Protein AF-A0A1V3WDM6-F1 (afdb_monomer)

Nearest PDB structures (foldseek):
  2nrx-assembly1_A  TM=8.909E-01  e=7.450E-06  Thermotoga maritima
  2nrz-assembly2_B  TM=8.935E-01  e=1.092E-05  Thermotoga maritima
  2nrx-assembly2_B  TM=8.915E-01  e=1.025E-05  Thermotoga maritima
  2nrv-assembly2_B  TM=9.009E-01  e=1.818E-05  Thermotoga maritima
  8b0q-assembly1_A  TM=8.828E-01  e=1.073E-03  Deinococcus radiodurans R1 = ATCC 13939 = DSM 20539

Sequence (175 aa):
MVEQFLTQFYGEQAELGSAADESVNPVPREVLVPCLPSNSEELSSWLSGLRGSRVTLRVPRRGDKRALAETVQRNAKEALQQHKLKRAGDFNARSAALQNIQEALGLADAPLRIECVDISHVQGTDVVGSLVVFEDGLPRKSDYRHFGIREAAGQGRSDDVASIAEVTDDASCAT

Organism: Mycobacterium kansasii (NCBI:txid1768)

Radius of gyration: 28.95 Å; Cα contacts (8 Å, |Δi|>4): 180; chains: 1; bounding box: 68×30×68 Å

InterPro domains:
  IPR001162 UvrC, RNAse H endonuclease domain [PF08459] (102-168)
  IPR001162 UvrC, RNAse H endonuclease domain [PF22920] (2-83)
  IPR001162 UvrC, RNAse H endonuclease domain [PS50165] (1-150)
  IPR038476 UvrC, RNAse H endonuclease domain superfamily [G3DSA:3.30.420.340] (95-170)
  IPR050066 UvrABC system protein C [PTHR30562] (2-168)

Mean predicted aligned error: 14.52 Å

Solvent-accessible surface area (backbone atoms only — not comparable to full-atom values): 10218 Å² total; per-residue (Å²): 108,68,59,58,49,52,52,50,56,54,48,55,42,53,62,56,42,76,77,52,66,98,82,62,74,83,60,64,60,64,46,81,38,98,60,85,50,97,58,47,65,60,52,25,50,52,50,13,61,78,51,76,46,81,32,43,78,42,59,62,84,66,64,69,64,25,57,50,52,51,51,54,51,50,52,53,51,50,52,52,49,51,53,50,50,52,56,50,50,54,48,53,53,33,52,51,52,32,45,51,51,15,63,75,70,68,46,96,59,58,64,50,65,45,79,47,78,48,80,47,78,51,99,69,84,50,38,38,38,37,37,46,32,31,44,74,75,37,81,38,73,90,66,45,47,76,42,80,52,75,74,50,60,77,75,89,51,90,40,65,67,60,46,50,50,54,52,50,54,56,52,64,76,74,111

pLDDT: mean 81.14, std 13.33, range [46.66, 95.56]

Structure (mmCIF, N/CA/C/O backbone):
data_AF-A0A1V3WDM6-F1
#
_entry.id   AF-A0A1V3WDM6-F1
#
loop_
_atom_site.group_PDB
_atom_site.id
_atom_site.type_symbol
_atom_site.label_atom_id
_atom_site.label_alt_id
_atom_site.label_comp_id
_atom_site.label_asym_id
_atom_site.label_entity_id
_atom_site.label_seq_id
_atom_site.pdbx_PDB_ins_code
_atom_site.Cartn_x
_atom_site.Cartn_y
_atom_site.Cartn_z
_atom_site.occupancy
_atom_site.B_iso_or_equiv
_atom_site.auth_seq_id
_atom_site.auth_comp_id
_atom_site.auth_asym_id
_atom_site.auth_atom_id
_atom_site.pdbx_PDB_model_num
ATOM 1 N N . MET A 1 1 ? -10.707 -11.585 16.509 1.00 75.81 1 MET A N 1
ATOM 2 C CA . MET A 1 1 ? -10.515 -10.390 15.650 1.00 75.81 1 MET A CA 1
ATOM 3 C C . MET A 1 1 ? -10.661 -9.083 16.430 1.00 75.81 1 MET A C 1
ATOM 5 O O . MET A 1 1 ? -9.709 -8.323 16.429 1.00 75.81 1 MET A O 1
ATOM 9 N N . VAL A 1 2 ? -11.783 -8.821 17.125 1.00 84.31 2 VAL A N 1
ATOM 10 C CA . VAL A 1 2 ? -11.942 -7.595 17.951 1.00 84.31 2 VAL A CA 1
ATOM 11 C C . VAL A 1 2 ? -10.917 -7.523 19.085 1.00 84.31 2 VAL A C 1
ATOM 13 O O . VAL A 1 2 ? -10.279 -6.497 19.251 1.00 84.31 2 VAL A O 1
ATOM 16 N N . GLU A 1 3 ? -10.727 -8.620 19.817 1.00 86.69 3 GLU A N 1
ATOM 17 C CA . GLU A 1 3 ? -9.702 -8.749 20.862 1.00 86.69 3 GLU A CA 1
ATOM 18 C C . GLU A 1 3 ? -8.307 -8.368 20.354 1.00 86.69 3 GLU A C 1
ATOM 20 O O . GLU A 1 3 ? -7.726 -7.402 20.828 1.00 86.69 3 GLU A O 1
ATOM 25 N N . GLN A 1 4 ? -7.820 -9.074 19.328 1.00 86.75 4 GLN A N 1
ATOM 26 C CA . GLN A 1 4 ? -6.499 -8.838 18.750 1.00 86.75 4 GLN A CA 1
ATOM 27 C C . GLN A 1 4 ? -6.314 -7.385 18.298 1.00 86.75 4 GLN A C 1
ATOM 29 O O . GLN A 1 4 ? -5.272 -6.798 18.561 1.00 86.75 4 GLN A O 1
ATOM 34 N N . PHE A 1 5 ? -7.337 -6.791 17.674 1.00 88.56 5 PHE A N 1
ATOM 35 C CA . PHE A 1 5 ? -7.298 -5.387 17.276 1.00 88.56 5 PHE A CA 1
ATOM 36 C C . PHE A 1 5 ? -7.160 -4.453 18.482 1.00 88.56 5 PHE A C 1
ATOM 38 O O . PHE A 1 5 ? -6.336 -3.547 18.454 1.00 88.56 5 PHE A O 1
ATOM 45 N N . LEU A 1 6 ? -7.944 -4.668 19.544 1.00 86.69 6 LEU A N 1
ATOM 46 C CA . LEU A 1 6 ? -7.878 -3.841 20.751 1.00 86.69 6 LEU A CA 1
ATOM 47 C C . LEU A 1 6 ? -6.514 -3.955 21.434 1.00 86.69 6 LEU A C 1
ATOM 49 O O . LEU A 1 6 ? -5.967 -2.935 21.847 1.00 86.69 6 LEU A O 1
ATOM 53 N N . THR A 1 7 ? -5.966 -5.166 21.526 1.00 87.25 7 THR A N 1
ATOM 54 C CA . THR A 1 7 ? -4.654 -5.401 22.134 1.00 87.25 7 THR A CA 1
ATOM 55 C C . THR A 1 7 ? -3.528 -4.775 21.318 1.00 87.25 7 THR A C 1
ATOM 57 O O . THR A 1 7 ? -2.681 -4.102 21.891 1.00 87.25 7 THR A O 1
ATOM 60 N N . GLN A 1 8 ? -3.538 -4.936 19.992 1.00 87.00 8 GLN A N 1
ATOM 61 C CA . GLN A 1 8 ? -2.527 -4.341 19.113 1.00 87.00 8 GLN A CA 1
ATOM 62 C C . GLN A 1 8 ? -2.619 -2.813 19.117 1.00 87.00 8 GLN A C 1
ATOM 64 O O . GLN A 1 8 ? -1.653 -2.141 19.449 1.00 87.00 8 GLN A O 1
ATOM 69 N N . PHE A 1 9 ? -3.801 -2.259 18.838 1.00 88.19 9 PHE A N 1
ATOM 70 C CA . PHE A 1 9 ? -3.976 -0.816 18.690 1.00 88.19 9 PHE A CA 1
ATOM 71 C C . PHE A 1 9 ? -3.689 -0.053 19.989 1.00 88.19 9 PHE A C 1
ATOM 73 O O . PHE A 1 9 ? -2.908 0.895 19.992 1.00 88.19 9 PHE A O 1
ATOM 80 N N . TYR A 1 10 ? -4.304 -0.456 21.106 1.00 87.06 10 TYR A N 1
ATOM 81 C CA . TYR A 1 10 ? -4.090 0.242 22.377 1.00 87.06 10 TYR A CA 1
ATOM 82 C C . TYR A 1 10 ? -2.771 -0.140 23.054 1.00 87.06 10 TYR A C 1
ATOM 84 O O . TYR A 1 10 ? -2.264 0.660 23.835 1.00 87.06 10 TYR A O 1
ATOM 92 N N . GLY A 1 11 ? -2.199 -1.308 22.740 1.00 83.81 11 GLY A N 1
ATOM 93 C CA . GLY A 1 11 ? -0.844 -1.673 23.155 1.00 83.81 11 GLY A CA 1
ATOM 94 C C . GLY A 1 11 ? 0.195 -0.758 22.509 1.00 83.81 11 GLY A C 1
ATOM 95 O O . GLY A 1 11 ? 0.931 -0.080 23.220 1.00 83.81 11 GLY A O 1
ATOM 96 N N . GLU A 1 12 ? 0.170 -0.639 21.178 1.00 81.25 12 GLU A N 1
ATOM 97 C CA . GLU A 1 12 ? 1.065 0.252 20.425 1.00 81.25 12 GLU A CA 1
ATOM 98 C C . GLU A 1 12 ? 0.901 1.720 20.847 1.00 81.25 12 GLU A C 1
ATOM 100 O O . GLU A 1 12 ? 1.886 2.431 21.050 1.00 81.25 12 GLU A O 1
ATOM 105 N N . GLN A 1 13 ? -0.336 2.195 21.037 1.00 76.88 13 GLN A N 1
ATOM 106 C CA . GLN A 1 13 ? -0.558 3.578 21.470 1.00 76.88 13 GLN A CA 1
ATOM 107 C C . GLN A 1 13 ? -0.096 3.860 22.902 1.00 76.88 13 GLN A C 1
ATOM 109 O O . GLN A 1 13 ? 0.312 4.986 23.182 1.00 76.88 13 GLN A O 1
ATOM 114 N N . ALA A 1 14 ? -0.146 2.881 23.808 1.00 72.06 14 ALA A N 1
ATOM 115 C CA . ALA A 1 14 ? 0.383 3.045 25.160 1.00 72.06 14 ALA A CA 1
ATOM 116 C C . ALA A 1 14 ? 1.919 3.130 25.160 1.00 72.06 14 ALA A C 1
ATOM 118 O O . ALA A 1 14 ? 2.484 3.936 25.899 1.00 72.06 14 ALA A O 1
ATOM 119 N N . GLU A 1 15 ? 2.587 2.360 24.297 1.00 70.69 15 GLU A N 1
ATOM 120 C CA . GLU A 1 15 ? 4.039 2.448 24.102 1.00 70.69 15 GLU A CA 1
ATOM 121 C C . GLU A 1 15 ? 4.444 3.811 23.521 1.00 70.69 15 GLU A C 1
ATOM 123 O O . GLU A 1 15 ? 5.340 4.467 24.051 1.00 70.69 15 GLU A O 1
ATOM 128 N N . LEU A 1 16 ? 3.734 4.295 22.496 1.00 64.88 16 LEU A N 1
ATOM 129 C CA . LEU A 1 16 ? 3.992 5.593 21.857 1.00 64.88 16 LEU A CA 1
ATOM 130 C C . LEU A 1 16 ? 3.654 6.794 22.760 1.00 64.88 16 LEU A C 1
ATOM 132 O O . LEU A 1 16 ? 4.384 7.784 22.773 1.00 64.88 16 LEU A O 1
ATOM 136 N N . GLY A 1 17 ? 2.564 6.716 23.529 1.00 58.16 17 GLY A N 1
ATOM 137 C CA . GLY A 1 17 ? 2.110 7.777 24.439 1.00 58.16 17 GLY A CA 1
ATOM 138 C C . GLY A 1 17 ? 3.017 7.986 25.656 1.00 58.16 17 GLY A C 1
ATOM 139 O O . GLY A 1 17 ? 2.996 9.051 26.260 1.00 58.16 17 GLY A O 1
ATOM 140 N N . SER A 1 18 ? 3.872 7.014 25.983 1.00 53.97 18 SER A N 1
ATOM 141 C CA . SER A 1 18 ? 4.921 7.187 26.998 1.00 53.97 18 SER A CA 1
ATOM 142 C C . SER A 1 18 ? 6.046 8.144 26.562 1.00 53.97 18 SER A C 1
ATOM 144 O O . SER A 1 18 ? 6.815 8.606 27.403 1.00 53.97 18 SER A O 1
ATOM 146 N N . ALA A 1 19 ? 6.129 8.471 25.264 1.00 52.31 19 ALA A N 1
ATOM 147 C CA . ALA A 1 19 ? 7.173 9.314 24.680 1.00 52.31 19 ALA A CA 1
ATOM 148 C C . ALA A 1 19 ? 6.735 10.768 24.399 1.00 52.31 19 ALA A C 1
ATOM 150 O O . ALA A 1 19 ? 7.587 11.605 24.099 1.00 52.31 19 ALA A O 1
ATOM 151 N N . ALA A 1 20 ? 5.440 11.093 24.488 1.00 49.56 20 ALA A N 1
ATOM 152 C CA . ALA A 1 20 ? 4.916 12.428 24.200 1.00 49.56 20 ALA A CA 1
ATOM 153 C C . ALA A 1 20 ? 3.785 12.813 25.168 1.00 49.56 20 ALA A C 1
ATOM 155 O O . ALA A 1 20 ? 2.763 12.143 25.200 1.00 49.56 20 ALA A O 1
ATOM 156 N N . ASP A 1 21 ? 4.003 13.910 25.903 1.00 50.47 21 ASP A N 1
ATOM 157 C CA . ASP A 1 21 ? 3.065 14.698 26.722 1.00 50.47 21 ASP A CA 1
ATOM 158 C C . ASP A 1 21 ? 2.034 13.910 27.572 1.00 50.47 21 ASP A C 1
ATOM 160 O O . ASP A 1 21 ? 1.051 13.371 27.069 1.00 50.47 21 ASP A O 1
ATOM 164 N N . GLU A 1 22 ? 2.196 13.934 28.904 1.00 51.56 22 GLU A N 1
ATOM 165 C CA . GLU A 1 22 ? 1.362 13.243 29.920 1.00 51.56 22 GLU A CA 1
ATOM 166 C C . GLU A 1 22 ? -0.154 13.577 29.882 1.00 51.56 22 GLU A C 1
ATOM 168 O O . GLU A 1 22 ? -0.945 13.041 30.662 1.00 51.56 22 GLU A O 1
ATOM 173 N N . SER A 1 23 ? -0.590 14.472 28.993 1.00 53.25 23 SER A N 1
ATOM 174 C CA . SER A 1 23 ? -1.929 15.059 28.958 1.00 53.25 23 SER A CA 1
ATOM 175 C C . SER A 1 23 ? -2.951 14.295 28.097 1.00 53.25 23 SER A C 1
ATOM 177 O O . SER A 1 23 ? -4.159 14.498 28.270 1.00 53.25 23 SER A O 1
ATOM 179 N N . VAL A 1 24 ? -2.526 13.374 27.218 1.00 56.22 24 VAL A N 1
ATOM 180 C CA . VAL A 1 24 ? -3.433 12.631 26.319 1.00 56.22 24 VAL A CA 1
ATOM 181 C C . VAL A 1 24 ? -3.362 11.133 26.588 1.00 56.22 24 VAL A C 1
ATOM 183 O O . VAL A 1 24 ? -2.604 10.393 25.975 1.00 56.22 24 VAL A O 1
ATOM 186 N N . ASN A 1 25 ? -4.211 10.656 27.497 1.00 65.12 25 ASN A N 1
ATOM 187 C CA . ASN A 1 25 ? -4.378 9.222 27.701 1.00 65.12 25 ASN A CA 1
ATOM 188 C C . ASN A 1 25 ? -5.035 8.592 26.451 1.00 65.12 25 ASN A C 1
ATOM 190 O O . ASN A 1 25 ? -6.188 8.933 26.154 1.00 65.12 25 ASN A O 1
ATOM 194 N N . PRO A 1 26 ? -4.352 7.686 25.725 1.00 76.31 26 PRO A N 1
ATOM 195 C CA . PRO A 1 26 ? -4.806 7.210 24.414 1.00 76.31 26 PRO A CA 1
ATOM 196 C C . PRO A 1 26 ? -6.072 6.346 24.493 1.00 76.31 26 PRO A C 1
ATOM 198 O O . PRO A 1 26 ? -6.810 6.198 23.517 1.00 76.31 26 PRO A O 1
ATOM 201 N N . VAL A 1 27 ? -6.369 5.781 25.666 1.00 85.75 27 VAL A N 1
ATOM 202 C CA . VAL A 1 27 ? -7.508 4.879 25.853 1.00 85.75 27 VAL A CA 1
ATOM 203 C C . VAL A 1 27 ? -8.757 5.680 26.262 1.00 85.75 27 VAL A C 1
ATOM 205 O O . VAL A 1 27 ? -8.705 6.402 27.258 1.00 85.75 27 VAL A O 1
ATOM 208 N N . PRO A 1 28 ? -9.917 5.568 25.574 1.00 88.00 28 PRO A N 1
ATOM 209 C CA . PRO A 1 28 ? -11.180 6.239 25.931 1.00 88.00 28 PRO A CA 1
ATOM 210 C C . PRO A 1 28 ? -11.981 5.493 27.026 1.00 88.00 28 PRO A C 1
ATOM 212 O O . PRO A 1 28 ? -11.675 4.358 27.372 1.00 88.00 28 PRO A O 1
ATOM 215 N N . ARG A 1 29 ? -12.952 6.163 27.688 1.00 89.94 29 ARG A N 1
ATOM 216 C CA . ARG A 1 29 ? -13.659 5.604 28.881 1.00 89.94 29 ARG A CA 1
ATOM 217 C C . ARG A 1 29 ? -14.664 4.536 28.469 1.00 89.94 29 ARG A C 1
ATOM 219 O O . ARG A 1 29 ? -15.017 3.639 29.232 1.00 89.94 29 ARG A O 1
ATOM 226 N N . GLU A 1 30 ? -15.146 4.676 27.248 1.00 91.12 30 GLU A N 1
ATOM 227 C CA . GLU A 1 30 ? -16.058 3.763 26.601 1.00 91.12 30 GLU A CA 1
ATOM 228 C C . GLU A 1 30 ? -15.481 3.452 25.224 1.00 91.12 30 GLU A C 1
ATOM 230 O O . GLU A 1 30 ? -15.150 4.364 24.463 1.00 91.12 30 GLU A O 1
ATOM 235 N N . VAL A 1 31 ? -15.350 2.164 24.926 1.00 91.19 31 VAL A N 1
ATOM 236 C CA . VAL A 1 31 ? -14.915 1.659 23.627 1.00 91.19 31 VAL A CA 1
ATOM 237 C C . VAL A 1 31 ? -16.108 0.948 23.002 1.00 91.19 31 VAL A C 1
ATOM 239 O O . VAL A 1 31 ? -16.620 -0.042 23.537 1.00 91.19 31 VAL A O 1
ATOM 242 N N . LEU A 1 32 ? -16.579 1.481 21.875 1.00 91.81 32 LEU A N 1
ATOM 243 C CA . LEU A 1 32 ? -17.681 0.888 21.129 1.00 91.81 32 LEU A CA 1
ATOM 244 C C . LEU A 1 32 ? -17.144 -0.182 20.183 1.00 91.81 32 LEU A C 1
ATOM 246 O O . LEU A 1 32 ? -16.299 0.096 19.337 1.00 91.81 32 LEU A O 1
ATOM 250 N N . VAL A 1 33 ? -17.663 -1.398 20.315 1.00 91.62 33 VAL A N 1
ATOM 251 C CA . VAL A 1 33 ? -17.261 -2.553 19.508 1.00 91.62 33 VAL A CA 1
ATOM 252 C C . VAL A 1 33 ? -18.440 -3.092 18.696 1.00 91.62 33 VAL A C 1
ATOM 254 O O . VAL A 1 33 ? -19.588 -2.996 19.137 1.00 91.62 33 VAL A O 1
ATOM 257 N N . PRO A 1 34 ? -18.194 -3.681 17.511 1.00 87.75 34 PRO A N 1
ATOM 258 C CA . PRO A 1 34 ? -19.254 -4.281 16.700 1.00 87.75 34 PRO A CA 1
ATOM 259 C C . PRO A 1 34 ? -19.854 -5.534 17.359 1.00 87.75 34 PRO A C 1
ATOM 261 O O . PRO A 1 34 ? -21.042 -5.808 17.202 1.00 87.75 34 PRO A O 1
ATOM 264 N N . CYS A 1 35 ? -19.050 -6.272 18.126 1.00 90.19 35 CYS A N 1
ATOM 265 C CA . CYS A 1 35 ? -19.463 -7.414 18.934 1.00 90.19 35 CYS A CA 1
ATOM 266 C C . CYS A 1 35 ? -18.595 -7.500 20.195 1.00 90.19 35 CYS A C 1
ATOM 268 O O . CYS A 1 35 ? -17.423 -7.119 20.163 1.00 90.19 35 CYS A O 1
ATOM 270 N N . LEU A 1 36 ? -19.155 -8.013 21.294 1.00 90.69 36 LEU A N 1
ATOM 271 C CA . LEU A 1 36 ? -18.370 -8.281 22.499 1.00 90.69 36 LEU A CA 1
ATOM 272 C C . LEU A 1 36 ? -17.507 -9.534 22.276 1.00 90.69 36 LEU A C 1
ATOM 274 O O . LEU A 1 36 ? -18.052 -10.555 21.851 1.00 9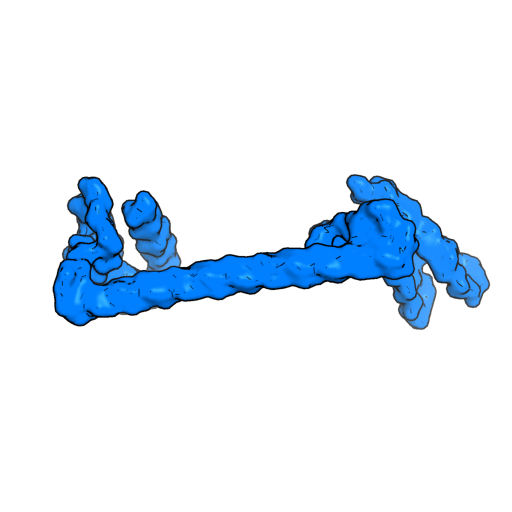0.69 36 LEU A O 1
ATOM 278 N N . PRO A 1 37 ? -16.190 -9.470 22.530 1.00 88.94 37 PRO A N 1
ATOM 279 C CA . PRO A 1 37 ? -15.345 -10.656 22.548 1.00 88.94 37 PRO A CA 1
ATOM 280 C C . PRO A 1 37 ? -15.649 -11.514 23.785 1.00 88.94 37 PRO A C 1
ATOM 282 O O . PRO A 1 37 ? -16.168 -11.016 24.784 1.00 88.94 37 PRO A O 1
ATOM 285 N N . SER A 1 38 ? -15.303 -12.798 23.728 1.00 88.25 38 SER A N 1
ATOM 286 C CA . SER A 1 38 ? -15.503 -13.753 24.827 1.00 88.25 38 SER A CA 1
ATOM 287 C C . SER A 1 38 ? -14.763 -13.362 26.111 1.00 88.25 38 SER A C 1
ATOM 289 O O . SER A 1 38 ? -15.273 -13.607 27.196 1.00 88.25 38 SER A O 1
ATOM 291 N N . ASN A 1 39 ? -13.614 -12.693 25.999 1.00 89.88 39 ASN A N 1
ATOM 292 C CA . ASN A 1 39 ? -12.817 -12.187 27.119 1.00 89.88 39 ASN A CA 1
ATOM 293 C C . ASN A 1 39 ? -13.035 -10.684 27.380 1.00 89.88 39 ASN A C 1
ATOM 295 O O . ASN A 1 39 ? -12.117 -9.960 27.767 1.00 89.88 39 ASN A O 1
ATOM 299 N N . SER A 1 40 ? -14.252 -10.173 27.164 1.00 89.44 40 SER A N 1
ATOM 300 C CA . SER A 1 40 ? -14.543 -8.740 27.322 1.00 89.44 40 SER A CA 1
ATOM 301 C C . SER A 1 40 ? -14.233 -8.184 28.717 1.00 89.44 40 SER A C 1
ATOM 303 O O . SER A 1 40 ? -13.931 -6.997 28.841 1.00 89.44 40 SER A O 1
ATOM 305 N N . GLU A 1 41 ? -14.313 -9.007 29.764 1.00 89.44 41 GLU A N 1
ATOM 306 C CA . GLU A 1 41 ? -14.004 -8.588 31.137 1.00 89.44 41 GLU A CA 1
ATOM 307 C C . GLU A 1 41 ? -12.500 -8.378 31.335 1.00 89.44 41 GLU A C 1
ATOM 309 O O . GLU A 1 41 ? -12.084 -7.316 31.802 1.00 89.44 41 GLU A O 1
ATOM 314 N N . GLU A 1 42 ? -11.689 -9.338 30.888 1.00 91.00 42 GLU A N 1
ATOM 315 C CA . GLU A 1 42 ? -10.225 -9.265 30.918 1.00 91.00 42 GLU A CA 1
ATOM 316 C C . GLU A 1 42 ? -9.714 -8.077 30.100 1.00 91.00 42 GLU A C 1
ATOM 318 O O . GLU A 1 42 ? -8.921 -7.278 30.598 1.00 91.00 42 GLU A O 1
ATOM 323 N N . LEU A 1 43 ? -10.242 -7.883 28.886 1.00 89.94 43 LEU A N 1
ATOM 324 C CA . LEU A 1 43 ? -9.905 -6.731 28.048 1.00 89.94 43 LEU A CA 1
ATOM 325 C C . LEU A 1 43 ? -10.317 -5.403 28.687 1.00 89.94 43 LEU A C 1
ATOM 327 O O . LEU A 1 43 ? -9.558 -4.439 28.628 1.00 89.94 43 LEU A O 1
ATOM 331 N N . SER A 1 44 ? -11.494 -5.326 29.319 1.00 91.62 44 SER A N 1
ATOM 332 C CA . SER A 1 44 ? -11.904 -4.105 30.031 1.00 91.62 44 SER A CA 1
ATOM 333 C C . SER A 1 44 ? -10.966 -3.803 31.199 1.00 91.62 44 SER A C 1
ATOM 335 O O . SER A 1 44 ? -10.636 -2.638 31.425 1.00 91.62 44 SER A O 1
ATOM 337 N N . SER A 1 45 ? -10.524 -4.832 31.928 1.00 91.44 45 SER A N 1
ATOM 338 C CA . SER A 1 45 ? -9.565 -4.698 33.029 1.00 91.44 45 SER A CA 1
ATOM 339 C C . SER A 1 45 ? -8.204 -4.225 32.523 1.00 91.44 45 SER A C 1
ATOM 341 O O . SER A 1 45 ? -7.665 -3.242 33.028 1.00 91.44 45 SER A O 1
ATOM 343 N N . TRP A 1 46 ? -7.692 -4.852 31.465 1.00 91.06 46 TRP A N 1
ATOM 344 C CA . TRP A 1 46 ? -6.425 -4.488 30.839 1.00 91.06 46 TRP A CA 1
ATOM 345 C C . TRP A 1 46 ? -6.434 -3.046 30.308 1.00 91.06 46 TRP A C 1
ATOM 347 O O . TRP A 1 46 ? -5.562 -2.255 30.665 1.00 91.06 46 TRP A O 1
ATOM 357 N N . LEU A 1 47 ? -7.477 -2.650 29.566 1.00 89.88 47 LEU A N 1
ATOM 358 C CA . LEU A 1 47 ? -7.661 -1.268 29.101 1.00 89.88 47 LEU A CA 1
ATOM 359 C C . LEU A 1 47 ? -7.802 -0.276 30.264 1.00 89.88 47 LEU A C 1
ATOM 361 O O . LEU A 1 47 ? -7.306 0.846 30.18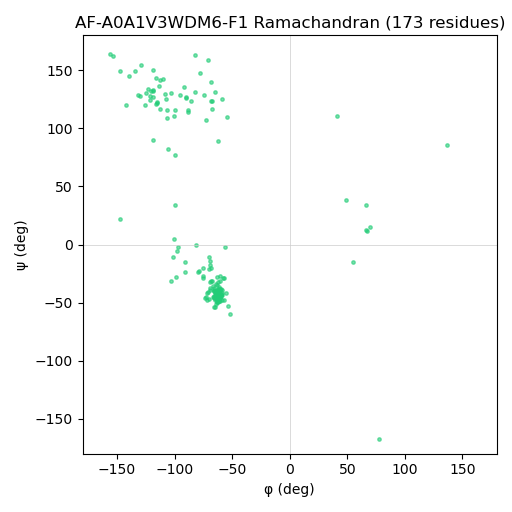2 1.00 89.88 47 LEU A O 1
ATOM 365 N N . SER A 1 48 ? -8.464 -0.674 31.355 1.00 90.38 48 SER A N 1
ATOM 366 C CA . SER A 1 48 ? -8.559 0.154 32.565 1.00 90.38 48 SER A CA 1
ATOM 367 C C . SER A 1 48 ? -7.200 0.335 33.240 1.00 90.38 48 SER A C 1
ATOM 369 O O . SER A 1 48 ? -6.930 1.419 33.755 1.00 90.38 48 SER A O 1
ATOM 371 N N . GLY A 1 49 ? -6.350 -0.697 33.209 1.00 87.88 49 GLY A N 1
ATOM 372 C CA . GLY A 1 49 ? -4.965 -0.651 33.672 1.00 87.88 49 GLY A CA 1
ATOM 373 C C . GLY A 1 49 ? -4.126 0.331 32.860 1.00 87.88 49 GLY A C 1
ATOM 374 O O . GLY A 1 49 ? -3.515 1.220 33.444 1.00 87.88 49 GLY A O 1
ATOM 375 N N . LEU A 1 50 ? -4.188 0.250 31.526 1.00 85.94 50 LEU A N 1
ATOM 376 C CA . LEU A 1 50 ? -3.509 1.197 30.629 1.00 85.94 50 LEU A CA 1
ATOM 377 C C . LEU A 1 50 ? -3.985 2.643 30.834 1.00 85.94 50 LEU A C 1
ATOM 379 O O . LEU A 1 50 ? -3.197 3.581 30.796 1.00 85.94 50 LEU A O 1
ATOM 383 N N . ARG A 1 51 ? -5.285 2.835 31.078 1.00 85.56 51 ARG A N 1
ATOM 384 C CA . ARG A 1 51 ? -5.875 4.161 31.288 1.00 85.56 51 ARG A CA 1
ATOM 385 C C . ARG A 1 51 ? -5.658 4.709 32.711 1.00 85.56 51 ARG A C 1
ATOM 387 O O . ARG A 1 51 ? -5.819 5.906 32.937 1.00 85.56 51 ARG A O 1
ATOM 394 N N . GLY A 1 52 ? -5.432 3.861 33.710 1.00 86.19 52 GLY A N 1
ATOM 395 C CA . GLY A 1 52 ? -5.493 4.244 35.130 1.00 86.19 52 GLY A CA 1
ATOM 396 C C . GLY A 1 52 ? -6.901 4.618 35.634 1.00 86.19 52 GLY A C 1
ATOM 397 O O . GLY A 1 52 ? -7.058 5.181 36.714 1.00 86.19 52 GLY A O 1
ATOM 398 N N . SER A 1 53 ? -7.957 4.346 34.862 1.00 88.69 53 SER A N 1
ATOM 399 C CA . SER A 1 53 ? -9.355 4.530 35.283 1.00 88.69 53 SER A CA 1
ATOM 400 C C . SER A 1 53 ? -10.283 3.582 34.526 1.00 88.69 53 SER A C 1
ATOM 402 O O . SER A 1 53 ? -9.911 3.026 33.499 1.00 88.69 53 SER A O 1
ATOM 404 N N . ARG A 1 54 ? -11.503 3.372 35.036 1.00 90.69 54 ARG A N 1
ATOM 405 C CA . ARG A 1 54 ? -12.431 2.367 34.497 1.00 90.69 54 ARG A CA 1
ATOM 406 C C . ARG A 1 54 ? -12.763 2.602 33.016 1.00 90.69 54 ARG A C 1
ATOM 408 O O . ARG A 1 54 ? -13.283 3.661 32.657 1.00 90.69 54 ARG A O 1
ATOM 415 N N . VAL A 1 55 ? -12.546 1.570 32.203 1.00 92.88 55 VAL A N 1
ATOM 416 C CA . VAL A 1 55 ? -12.924 1.470 30.787 1.00 92.88 55 VAL A CA 1
ATOM 417 C C . VAL A 1 55 ? -14.049 0.454 30.621 1.00 92.88 55 VAL A C 1
ATOM 419 O O . VAL A 1 55 ? -14.100 -0.564 31.311 1.00 92.88 55 VAL A O 1
ATOM 422 N N . THR A 1 56 ? -14.982 0.737 29.714 1.00 92.19 56 THR A N 1
ATOM 423 C CA . THR A 1 56 ? -16.106 -0.154 29.405 1.00 92.19 56 THR A CA 1
ATOM 424 C C . THR A 1 56 ? -16.173 -0.476 27.918 1.00 92.19 56 THR A C 1
ATOM 426 O O . THR A 1 56 ? -16.161 0.424 27.080 1.00 92.19 56 THR A O 1
ATOM 429 N N . LEU A 1 57 ? -16.283 -1.764 27.591 1.00 92.38 57 LEU A N 1
ATOM 430 C CA . LEU A 1 57 ? -16.559 -2.244 26.238 1.00 92.38 57 LEU A CA 1
ATOM 431 C C . LEU A 1 57 ? -18.069 -2.373 26.037 1.00 92.38 57 LEU A C 1
ATOM 433 O O . LEU A 1 57 ? -18.759 -3.009 26.839 1.00 92.38 57 LEU A O 1
ATOM 437 N N . ARG A 1 58 ? -18.606 -1.765 24.976 1.00 91.50 58 ARG A N 1
ATOM 438 C CA . ARG A 1 58 ? -20.050 -1.797 24.698 1.00 91.50 58 ARG A CA 1
ATOM 439 C C . ARG A 1 58 ? -20.359 -1.983 23.224 1.00 91.50 58 ARG A C 1
ATOM 441 O O . ARG A 1 58 ? -19.705 -1.419 22.358 1.00 91.50 58 ARG A O 1
ATOM 448 N N . VAL A 1 59 ? -21.440 -2.710 22.956 1.00 92.06 59 VAL A N 1
ATOM 449 C CA . VAL A 1 59 ? -22.048 -2.781 21.624 1.00 92.06 59 VAL A CA 1
ATOM 450 C C . VAL A 1 59 ? -23.245 -1.831 21.606 1.00 92.06 59 VAL A C 1
ATOM 452 O O . VAL A 1 59 ? -24.202 -2.056 22.357 1.00 92.06 59 VAL A O 1
ATOM 455 N N . PRO A 1 60 ? -23.232 -0.764 20.791 1.00 91.31 60 PRO A N 1
ATOM 456 C CA . PRO A 1 60 ? -24.363 0.147 20.711 1.00 91.31 60 PRO A CA 1
ATOM 457 C C . PRO A 1 60 ? -25.563 -0.563 20.068 1.00 91.31 60 PRO A C 1
ATOM 459 O O . PRO A 1 60 ? -25.469 -1.082 18.959 1.00 91.31 60 PRO A O 1
ATOM 462 N N . ARG A 1 61 ? -26.701 -0.594 20.774 1.00 89.88 61 ARG A N 1
ATOM 463 C CA . ARG A 1 61 ? -27.933 -1.286 20.335 1.00 89.88 61 ARG A CA 1
ATOM 464 C C . ARG A 1 61 ? -29.010 -0.337 19.793 1.00 89.88 61 ARG A C 1
ATOM 466 O O . ARG A 1 61 ? -29.783 -0.740 18.936 1.00 89.88 61 ARG A O 1
ATOM 473 N N . ARG A 1 62 ? -29.082 0.899 20.302 1.00 89.69 62 ARG A N 1
ATOM 474 C CA . ARG A 1 62 ? -30.081 1.925 19.940 1.00 89.69 62 ARG A CA 1
ATOM 475 C C . ARG A 1 62 ? -29.564 3.339 20.229 1.00 89.69 62 ARG A C 1
ATOM 477 O O . ARG A 1 62 ? -28.611 3.482 20.996 1.00 89.69 62 ARG A O 1
ATOM 484 N N . GLY A 1 63 ? -30.221 4.349 19.657 1.00 91.69 63 GLY A N 1
ATOM 485 C CA . GLY A 1 63 ? -29.901 5.772 19.844 1.00 91.69 63 GLY A CA 1
ATOM 486 C C . GLY A 1 63 ? -28.681 6.244 19.047 1.00 91.69 63 GLY A C 1
ATOM 487 O O . GLY A 1 63 ? -28.178 5.528 18.181 1.00 91.69 63 GLY A O 1
ATOM 488 N N . ASP A 1 64 ? -28.178 7.433 19.369 1.00 91.56 64 ASP A N 1
ATOM 489 C CA . ASP A 1 64 ? -27.169 8.146 18.567 1.00 91.56 64 ASP A CA 1
ATOM 490 C C . ASP A 1 64 ? -25.872 7.356 18.368 1.00 91.56 64 ASP A C 1
ATOM 492 O O . ASP A 1 64 ? -25.323 7.305 17.270 1.00 91.56 64 ASP A O 1
ATOM 496 N N . LYS A 1 65 ? -25.412 6.640 19.403 1.00 90.56 65 LYS A N 1
ATOM 497 C CA . LYS A 1 65 ? -24.212 5.788 19.318 1.00 90.56 65 LYS A CA 1
ATOM 498 C C . LYS A 1 65 ? -24.369 4.653 18.301 1.00 90.56 65 LYS A C 1
ATOM 500 O O . LYS A 1 65 ? -23.389 4.242 17.684 1.00 90.56 65 LYS A O 1
ATOM 505 N N . ARG A 1 66 ? -25.591 4.134 18.117 1.00 90.69 66 ARG A N 1
ATOM 506 C CA . ARG A 1 66 ? -25.886 3.106 17.107 1.00 90.69 66 ARG A CA 1
ATOM 507 C C . ARG A 1 66 ? -25.887 3.716 15.709 1.00 90.69 66 ARG A C 1
ATOM 509 O O . ARG A 1 66 ? -25.239 3.151 14.836 1.00 90.69 66 ARG A O 1
ATOM 516 N N . ALA A 1 67 ? -26.532 4.868 15.527 1.00 91.56 67 ALA A N 1
ATOM 517 C CA . ALA A 1 67 ? -26.541 5.585 14.249 1.00 91.56 67 ALA A CA 1
ATOM 518 C C . ALA A 1 67 ? -25.121 5.988 13.803 1.00 91.56 67 ALA A C 1
ATOM 520 O O . ALA A 1 67 ? -24.756 5.847 12.632 1.00 91.56 67 ALA A O 1
ATOM 521 N N . LEU A 1 68 ? -24.280 6.411 14.753 1.00 91.44 68 LEU A N 1
ATOM 522 C CA . LEU A 1 68 ? -22.865 6.683 14.511 1.00 91.44 68 LEU A CA 1
ATOM 523 C C . LEU A 1 68 ? -22.118 5.418 14.066 1.00 91.44 68 LEU A C 1
ATOM 525 O O . LEU A 1 68 ? -21.442 5.439 13.039 1.00 91.44 68 LEU A O 1
ATOM 529 N N . ALA A 1 69 ? -22.273 4.306 14.791 1.00 90.56 69 ALA A N 1
ATOM 530 C CA . ALA A 1 69 ? -21.629 3.040 14.437 1.00 90.56 69 ALA A CA 1
ATOM 531 C C . ALA A 1 69 ? -22.066 2.523 13.053 1.00 90.56 69 ALA A C 1
ATOM 533 O O . ALA A 1 69 ? -21.240 2.016 12.296 1.00 90.56 69 ALA A O 1
ATOM 534 N N . GLU A 1 70 ? -23.342 2.679 12.694 1.00 92.12 70 GLU A N 1
ATOM 535 C CA . GLU A 1 70 ? -23.857 2.344 11.359 1.00 92.12 70 GLU A CA 1
ATOM 536 C C . GLU A 1 70 ? -23.234 3.215 10.268 1.00 92.12 70 GLU A C 1
ATOM 538 O O . GLU A 1 70 ? -22.843 2.705 9.218 1.00 92.12 70 GLU A O 1
ATOM 543 N N . THR A 1 71 ? -23.091 4.516 10.526 1.00 92.81 71 THR A N 1
ATOM 544 C CA . THR A 1 71 ? -22.461 5.452 9.588 1.00 92.81 71 THR A CA 1
ATOM 545 C C . THR A 1 71 ? -20.997 5.094 9.360 1.00 92.81 71 THR A C 1
ATOM 547 O O . THR A 1 71 ? -20.570 4.968 8.214 1.00 92.81 71 THR A O 1
ATOM 550 N N . VAL A 1 72 ? -20.241 4.837 10.431 1.00 91.88 72 VAL A N 1
ATOM 551 C CA . VAL A 1 72 ? -18.842 4.390 10.336 1.00 91.88 72 VAL A CA 1
ATOM 552 C C . VAL A 1 72 ? -18.744 3.073 9.565 1.00 91.88 72 VAL A C 1
ATOM 554 O O . VAL A 1 72 ? -17.891 2.932 8.691 1.00 91.88 72 VAL A O 1
ATOM 557 N N . GLN A 1 73 ? -19.641 2.120 9.829 1.00 91.62 73 GLN A N 1
ATOM 558 C CA . GLN A 1 73 ? -19.654 0.841 9.121 1.00 91.62 73 GLN A CA 1
ATOM 559 C C . GLN A 1 73 ? -19.946 1.007 7.624 1.00 91.62 73 GLN A C 1
ATOM 561 O O . GLN A 1 73 ? -19.325 0.326 6.805 1.00 91.62 73 GLN A O 1
ATOM 566 N N . ARG A 1 74 ? -20.877 1.892 7.252 1.00 92.75 74 ARG A N 1
ATOM 567 C CA . ARG A 1 74 ? -21.171 2.204 5.848 1.00 92.75 74 ARG A CA 1
ATOM 568 C C . ARG A 1 74 ? -19.960 2.834 5.166 1.00 92.75 74 ARG A C 1
ATOM 570 O O . ARG A 1 74 ? -19.525 2.313 4.144 1.00 92.75 74 ARG A O 1
ATOM 577 N N . ASN A 1 75 ? -19.354 3.843 5.785 1.00 93.56 75 ASN A N 1
ATOM 578 C CA . ASN A 1 75 ? -18.162 4.503 5.251 1.00 93.56 75 ASN A CA 1
ATOM 579 C C . ASN A 1 75 ? -17.003 3.510 5.064 1.00 93.56 75 ASN A C 1
ATOM 581 O O . ASN A 1 75 ? -16.335 3.522 4.035 1.00 93.56 75 ASN A O 1
ATOM 585 N N . ALA A 1 76 ? -16.792 2.600 6.020 1.00 91.19 76 ALA A N 1
ATOM 586 C CA . ALA A 1 76 ? -15.762 1.568 5.913 1.00 91.19 76 ALA A CA 1
ATOM 587 C C . ALA A 1 76 ? -16.023 0.596 4.745 1.00 91.19 76 ALA A C 1
ATOM 589 O O . ALA A 1 76 ? -15.092 0.214 4.034 1.00 91.19 76 ALA A O 1
ATOM 590 N N . LYS A 1 77 ? -17.287 0.209 4.515 1.00 92.94 77 LYS A N 1
ATOM 591 C CA . LYS A 1 77 ? -17.672 -0.628 3.367 1.00 92.94 77 LYS A CA 1
ATOM 592 C C . LYS A 1 77 ? -17.456 0.095 2.039 1.00 92.94 77 LYS A C 1
ATOM 594 O O . LYS A 1 77 ? -16.900 -0.502 1.120 1.00 92.94 77 LYS A O 1
ATOM 599 N N . GLU A 1 78 ? -17.863 1.356 1.951 1.00 92.12 78 GLU A N 1
ATOM 600 C CA . GLU A 1 78 ? -17.687 2.184 0.755 1.00 92.12 78 GLU A CA 1
ATOM 601 C C . GLU A 1 78 ? -16.204 2.394 0.437 1.00 92.12 78 GLU A C 1
ATOM 603 O O . GLU A 1 78 ? -15.787 2.157 -0.695 1.00 92.12 78 GLU A O 1
ATOM 608 N N . ALA A 1 79 ? -15.382 2.723 1.438 1.00 89.94 79 ALA A N 1
ATOM 609 C CA . ALA A 1 79 ? -13.935 2.859 1.276 1.00 89.94 79 ALA A CA 1
ATOM 610 C C . ALA A 1 79 ? -13.287 1.556 0.780 1.00 89.94 79 ALA A C 1
ATOM 612 O O . ALA A 1 79 ? -12.476 1.571 -0.148 1.00 89.94 79 ALA A O 1
ATOM 613 N N . LEU A 1 80 ? -13.685 0.405 1.337 1.00 89.38 80 LEU A N 1
ATOM 614 C CA . LEU A 1 80 ? -13.202 -0.897 0.874 1.00 89.38 80 LEU A CA 1
ATOM 615 C C . LEU A 1 80 ? -13.628 -1.183 -0.573 1.00 89.38 80 LEU A C 1
ATOM 617 O O . LEU A 1 80 ? -12.839 -1.717 -1.355 1.00 89.38 80 LEU A O 1
ATOM 621 N N . GLN A 1 81 ? -14.865 -0.850 -0.938 1.00 87.75 81 GLN A N 1
ATOM 622 C CA . GLN A 1 81 ? -15.375 -1.039 -2.293 1.00 87.75 81 GLN A CA 1
ATOM 623 C C . GLN A 1 81 ? -14.640 -0.146 -3.297 1.00 87.75 81 GLN A C 1
ATOM 625 O O . GLN A 1 81 ? -14.193 -0.646 -4.327 1.00 87.75 81 GLN A O 1
ATOM 630 N N .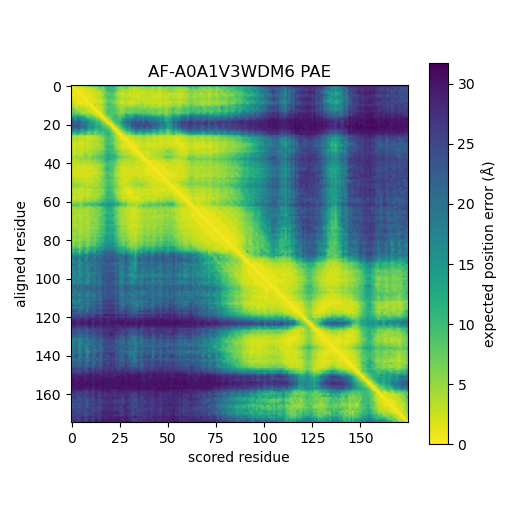 GLN A 1 82 ? -14.443 1.134 -2.980 1.00 83.69 82 GLN A N 1
ATOM 631 C CA . GLN A 1 82 ? -13.658 2.061 -3.797 1.00 83.69 82 GLN A CA 1
ATOM 632 C C . GLN A 1 82 ? -12.214 1.580 -3.961 1.00 83.69 82 GLN A C 1
ATOM 634 O O . GLN A 1 82 ? -11.695 1.568 -5.075 1.00 83.69 82 GLN A O 1
ATOM 639 N N . HIS A 1 83 ? -11.583 1.105 -2.884 1.00 80.69 83 HIS A N 1
ATOM 640 C CA . HIS A 1 83 ? -10.233 0.546 -2.940 1.00 80.69 83 HIS A CA 1
ATOM 641 C C . HIS A 1 83 ? -10.154 -0.680 -3.865 1.00 80.69 83 HIS A C 1
ATOM 643 O O . HIS A 1 83 ? -9.242 -0.790 -4.685 1.00 80.69 83 HIS A O 1
ATOM 649 N N . LYS A 1 84 ? -11.132 -1.592 -3.784 1.00 77.00 84 LYS A N 1
ATOM 650 C CA . LYS A 1 84 ? -11.218 -2.755 -4.682 1.00 77.00 84 LYS A CA 1
ATOM 651 C C . LYS A 1 84 ? -11.435 -2.347 -6.139 1.00 77.00 84 LYS A C 1
ATOM 653 O O . LYS A 1 84 ? -10.773 -2.898 -7.012 1.00 77.00 84 LYS A O 1
ATOM 658 N N . LEU A 1 85 ? -12.326 -1.389 -6.394 1.00 72.81 85 LEU A N 1
ATOM 659 C CA . LEU A 1 85 ? -12.605 -0.877 -7.739 1.00 72.81 85 LEU A CA 1
ATOM 660 C C . LEU A 1 85 ? -11.378 -0.210 -8.355 1.00 72.81 85 LEU A C 1
ATOM 662 O O . LEU A 1 85 ? -11.055 -0.504 -9.500 1.00 72.81 85 LEU A O 1
ATOM 666 N N . LYS A 1 86 ? -10.659 0.618 -7.590 1.00 73.12 86 LYS A N 1
ATOM 667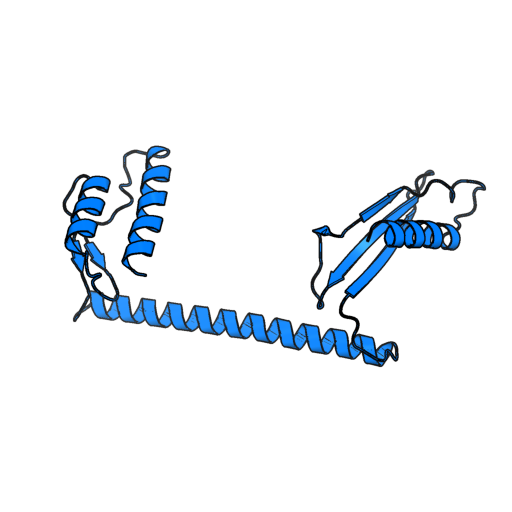 C CA . LYS A 1 86 ? -9.407 1.234 -8.040 1.00 73.12 86 LYS A CA 1
ATOM 668 C C . LYS A 1 86 ? -8.376 0.168 -8.411 1.00 73.12 86 LYS A C 1
ATOM 670 O O . LYS A 1 86 ? -7.852 0.185 -9.514 1.00 73.12 86 LYS A O 1
ATOM 675 N N . ARG A 1 87 ? -8.181 -0.832 -7.544 1.00 72.31 87 ARG A N 1
ATOM 676 C CA . ARG A 1 87 ? -7.243 -1.937 -7.794 1.00 72.31 87 ARG A CA 1
ATOM 677 C C . ARG A 1 87 ? -7.613 -2.768 -9.030 1.00 72.31 87 ARG A C 1
ATOM 679 O O . ARG A 1 87 ? -6.725 -3.189 -9.765 1.00 72.31 87 ARG A O 1
ATOM 686 N N . ALA A 1 88 ? -8.905 -3.007 -9.257 1.00 64.19 88 ALA A N 1
ATOM 687 C CA . ALA A 1 88 ? -9.396 -3.710 -10.442 1.00 64.19 88 ALA A CA 1
ATOM 688 C C . ALA A 1 88 ? -9.254 -2.862 -11.718 1.00 64.19 88 ALA A C 1
ATOM 690 O O . ALA A 1 88 ? -8.840 -3.381 -12.751 1.00 64.19 88 ALA A O 1
ATOM 691 N N . GLY A 1 89 ? -9.538 -1.559 -11.640 1.00 70.19 89 GLY A N 1
ATOM 692 C CA . GLY A 1 89 ? -9.322 -0.607 -12.731 1.00 70.19 89 GLY A CA 1
ATOM 693 C C . GLY A 1 89 ? -7.852 -0.529 -13.138 1.00 70.19 89 GLY A C 1
ATOM 694 O O . GLY A 1 89 ? -7.542 -0.654 -14.319 1.00 70.19 89 GLY A O 1
ATOM 695 N N . ASP A 1 90 ? -6.949 -0.445 -12.160 1.00 77.38 90 ASP A N 1
ATOM 696 C CA . ASP A 1 90 ? -5.501 -0.447 -12.386 1.00 77.38 90 ASP A CA 1
ATOM 697 C C . ASP A 1 90 ? -5.023 -1.768 -13.014 1.00 77.38 90 ASP A C 1
ATOM 699 O O . ASP A 1 90 ? -4.101 -1.777 -13.823 1.00 77.38 90 ASP A O 1
ATOM 703 N N . PHE A 1 91 ? -5.628 -2.908 -12.663 1.00 77.88 91 PHE A N 1
ATOM 704 C CA . PHE A 1 91 ? -5.301 -4.197 -13.282 1.00 77.88 91 PHE A CA 1
ATOM 705 C C . PHE A 1 91 ? -5.778 -4.285 -14.736 1.00 77.88 91 PHE A C 1
ATOM 707 O O . PHE A 1 91 ? -5.003 -4.678 -15.607 1.00 77.88 91 PHE A O 1
ATOM 714 N N . ASN A 1 92 ? -7.021 -3.886 -15.013 1.00 83.38 92 ASN A N 1
ATOM 715 C CA . ASN A 1 92 ? -7.574 -3.910 -16.368 1.00 83.38 92 ASN A CA 1
ATOM 716 C C . ASN A 1 92 ? -6.830 -2.941 -17.292 1.00 83.38 92 ASN A C 1
ATOM 718 O O . ASN A 1 92 ? -6.505 -3.302 -18.419 1.00 83.38 92 ASN A O 1
ATOM 722 N N . ALA A 1 93 ? -6.510 -1.738 -16.806 1.00 84.88 93 ALA A N 1
ATOM 723 C CA . ALA A 1 93 ? -5.740 -0.755 -17.559 1.00 84.88 93 ALA A CA 1
ATOM 724 C C . ALA A 1 93 ? -4.321 -1.255 -17.871 1.00 84.88 93 ALA A C 1
ATOM 726 O O . ALA A 1 93 ? -3.872 -1.131 -19.008 1.00 84.88 93 ALA A O 1
ATOM 727 N N . ARG A 1 94 ? -3.634 -1.872 -16.896 1.00 85.00 94 ARG A N 1
ATOM 728 C CA . ARG A 1 94 ? -2.307 -2.475 -17.116 1.00 85.00 94 ARG A CA 1
ATOM 729 C C . ARG A 1 94 ? -2.359 -3.637 -18.100 1.00 85.00 94 ARG A C 1
ATOM 731 O O . ARG A 1 94 ? -1.553 -3.675 -19.019 1.00 85.00 94 ARG A O 1
ATOM 738 N N . SER A 1 95 ? -3.330 -4.536 -17.948 1.00 87.25 95 SER A N 1
ATOM 739 C CA . SER A 1 95 ? -3.499 -5.679 -18.855 1.00 87.25 95 SER A CA 1
ATOM 740 C C . SER A 1 95 ? -3.755 -5.212 -20.289 1.00 87.25 95 SER A C 1
ATOM 742 O O . SER A 1 95 ? -3.100 -5.685 -21.209 1.00 87.25 95 SER A O 1
ATOM 744 N N . ALA A 1 96 ? -4.631 -4.218 -20.477 1.00 89.25 96 ALA A N 1
ATOM 745 C CA . ALA A 1 96 ? -4.883 -3.623 -21.788 1.00 89.25 96 ALA A CA 1
ATOM 746 C C . ALA A 1 96 ? -3.633 -2.943 -22.373 1.00 89.25 96 ALA A C 1
ATOM 748 O O . ALA A 1 96 ? -3.364 -3.076 -23.562 1.00 89.25 96 ALA A O 1
ATOM 749 N N . ALA A 1 97 ? -2.839 -2.245 -21.555 1.00 88.94 97 ALA A N 1
ATOM 750 C CA . ALA A 1 97 ? -1.592 -1.636 -22.012 1.00 88.94 97 ALA A CA 1
ATOM 751 C C . ALA A 1 97 ? -0.565 -2.685 -22.478 1.00 88.94 97 ALA A C 1
ATOM 753 O O . ALA A 1 97 ? 0.042 -2.505 -23.531 1.00 88.94 97 ALA A O 1
ATOM 754 N N . LEU A 1 98 ? -0.404 -3.791 -21.743 1.00 91.69 98 LEU A N 1
ATOM 755 C CA . LEU A 1 98 ? 0.485 -4.890 -22.141 1.00 91.69 98 LEU A CA 1
ATOM 756 C C . LEU A 1 98 ? -0.004 -5.590 -23.417 1.00 91.69 98 LEU A C 1
ATOM 758 O O . LEU A 1 98 ? 0.806 -5.879 -24.296 1.00 91.69 98 LEU A O 1
ATOM 762 N N . GLN A 1 99 ? -1.318 -5.792 -23.553 1.00 92.69 99 GLN A N 1
ATOM 763 C CA . GLN A 1 99 ? -1.940 -6.325 -24.769 1.00 92.69 99 GLN A CA 1
ATOM 764 C C . GLN A 1 99 ? -1.661 -5.419 -25.979 1.00 92.69 99 GLN A C 1
ATOM 766 O O . GLN A 1 99 ? -1.259 -5.894 -27.035 1.00 92.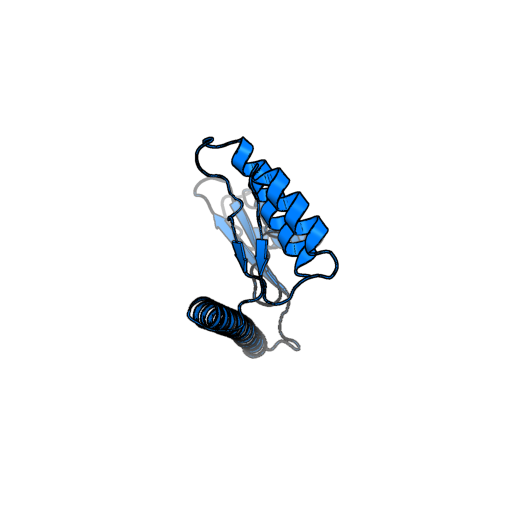69 99 GLN A O 1
ATOM 771 N N . ASN A 1 100 ? -1.787 -4.099 -25.814 1.00 92.75 100 ASN A N 1
ATOM 772 C CA . ASN A 1 100 ? -1.491 -3.147 -26.885 1.00 92.75 100 ASN A CA 1
ATOM 773 C C . ASN A 1 100 ? -0.015 -3.201 -27.313 1.00 92.75 100 ASN A C 1
ATOM 775 O O . ASN A 1 100 ? 0.275 -3.088 -28.500 1.00 92.75 100 ASN A O 1
ATOM 779 N N . ILE A 1 101 ? 0.922 -3.382 -26.373 1.00 92.44 101 ILE A N 1
ATOM 780 C CA . ILE A 1 101 ? 2.351 -3.557 -26.691 1.00 92.44 101 ILE A CA 1
ATOM 781 C C . ILE A 1 101 ? 2.570 -4.866 -27.454 1.00 92.44 101 ILE A C 1
ATOM 783 O O . ILE A 1 101 ? 3.287 -4.870 -28.453 1.00 92.44 101 ILE A O 1
ATOM 787 N N . GLN A 1 102 ? 1.935 -5.957 -27.012 1.00 94.19 102 GLN A N 1
ATOM 788 C CA . GLN A 1 102 ? 1.978 -7.245 -27.704 1.00 94.19 102 GLN A CA 1
ATOM 789 C C . GLN A 1 102 ? 1.551 -7.097 -29.165 1.00 94.19 102 GLN A C 1
ATOM 791 O O . GLN A 1 102 ? 2.279 -7.513 -30.063 1.00 94.19 102 GLN A O 1
ATOM 796 N N . GLU A 1 103 ? 0.386 -6.492 -29.395 1.00 94.88 103 GLU A N 1
ATOM 797 C CA . GLU A 1 103 ? -0.182 -6.296 -30.727 1.00 94.88 103 GLU A CA 1
ATOM 798 C C . GLU A 1 103 ? 0.687 -5.369 -31.582 1.00 94.88 103 GLU A C 1
ATOM 800 O O . GLU A 1 103 ? 0.976 -5.690 -32.734 1.00 94.88 103 GLU A O 1
ATOM 805 N N . ALA A 1 104 ? 1.159 -4.253 -31.017 1.00 95.56 104 ALA A N 1
ATOM 806 C CA . ALA A 1 104 ? 1.991 -3.285 -31.728 1.00 95.56 104 ALA A CA 1
ATOM 807 C C . ALA A 1 104 ? 3.351 -3.858 -32.158 1.00 95.56 104 ALA A C 1
ATOM 809 O O . ALA A 1 104 ? 3.871 -3.473 -33.205 1.00 95.56 104 ALA A O 1
ATOM 810 N N . LEU A 1 105 ? 3.927 -4.764 -31.362 1.00 93.62 105 LEU A N 1
ATOM 811 C CA . LEU A 1 105 ? 5.222 -5.395 -31.633 1.00 93.62 105 LEU A CA 1
ATOM 812 C C . LEU A 1 105 ? 5.102 -6.784 -32.284 1.00 93.62 105 LEU A C 1
ATOM 814 O O . LEU A 1 105 ? 6.117 -7.367 -32.658 1.00 93.62 105 LEU A O 1
ATOM 818 N N . GLY A 1 106 ? 3.886 -7.319 -32.432 1.00 94.12 106 GLY A N 1
ATOM 819 C CA . GLY A 1 106 ? 3.639 -8.646 -33.003 1.00 94.12 106 GLY A CA 1
ATOM 820 C C . GLY A 1 106 ? 4.172 -9.802 -32.149 1.00 94.12 106 GLY A C 1
ATOM 821 O O . GLY A 1 106 ? 4.634 -10.805 -32.694 1.00 94.12 106 GLY A O 1
ATOM 822 N N . LEU A 1 107 ? 4.147 -9.667 -30.821 1.00 93.81 107 LEU A N 1
ATOM 823 C CA . LEU A 1 107 ? 4.642 -10.690 -29.895 1.00 93.81 107 LEU A CA 1
ATOM 824 C C . LEU A 1 107 ? 3.633 -11.839 -29.732 1.00 93.81 107 LEU A C 1
ATOM 826 O O . LEU A 1 107 ? 2.418 -11.632 -29.755 1.00 93.81 107 LEU A O 1
ATOM 830 N N . ALA A 1 108 ? 4.138 -13.059 -29.523 1.00 93.12 108 ALA A N 1
ATOM 831 C CA . ALA A 1 108 ? 3.295 -14.235 -29.287 1.00 93.12 108 ALA A CA 1
ATOM 832 C C . ALA A 1 108 ? 2.470 -14.104 -27.994 1.00 93.12 108 ALA A C 1
ATOM 834 O O . ALA A 1 108 ? 1.278 -14.401 -27.997 1.00 93.12 108 ALA A O 1
ATOM 835 N N . ASP A 1 109 ? 3.095 -13.579 -26.938 1.00 91.44 109 ASP A N 1
ATOM 836 C CA . ASP A 1 109 ? 2.497 -13.356 -25.625 1.00 91.44 109 ASP A CA 1
ATOM 837 C C . ASP A 1 109 ? 2.737 -11.915 -25.160 1.00 91.44 109 ASP A C 1
ATOM 839 O O . ASP A 1 109 ? 3.705 -11.264 -25.566 1.00 91.44 109 ASP A O 1
ATOM 843 N N . ALA A 1 110 ? 1.859 -11.412 -24.289 1.00 90.50 110 ALA A N 1
ATOM 844 C CA . ALA A 1 110 ? 2.031 -10.096 -23.688 1.00 90.50 110 ALA A CA 1
ATOM 845 C C . ALA A 1 110 ? 3.283 -10.061 -22.789 1.00 90.50 110 ALA A C 1
ATOM 847 O O . ALA A 1 110 ? 3.452 -10.946 -21.944 1.00 90.50 110 ALA A O 1
ATOM 848 N N . PRO A 1 111 ? 4.161 -9.050 -22.931 1.00 91.19 111 PRO A N 1
ATOM 849 C CA . PRO A 1 111 ? 5.418 -9.014 -22.195 1.00 91.19 111 PRO A CA 1
ATOM 850 C C . PRO A 1 111 ? 5.168 -8.695 -20.717 1.00 91.19 111 PRO A C 1
ATOM 852 O O . PRO A 1 111 ? 4.855 -7.563 -20.355 1.00 91.19 111 PRO A O 1
ATOM 855 N N . LEU A 1 112 ? 5.313 -9.700 -19.849 1.00 90.38 112 LEU A N 1
ATOM 856 C CA . LEU A 1 112 ? 5.117 -9.541 -18.402 1.00 90.38 112 LEU A CA 1
ATOM 857 C C . LEU A 1 112 ? 6.284 -8.819 -17.725 1.00 90.38 112 LEU A C 1
ATOM 859 O O . LEU A 1 112 ? 6.080 -8.130 -16.731 1.00 90.38 112 LEU A O 1
ATOM 863 N N . ARG A 1 113 ? 7.495 -8.935 -18.278 1.00 92.31 113 ARG A N 1
ATOM 864 C CA . ARG A 1 113 ? 8.680 -8.197 -17.841 1.00 92.31 113 ARG A CA 1
ATOM 865 C C . ARG A 1 113 ? 9.220 -7.378 -19.005 1.00 92.31 113 ARG A C 1
ATOM 867 O O . ARG A 1 113 ? 9.430 -7.910 -20.091 1.00 92.31 113 ARG A O 1
ATOM 874 N N . ILE A 1 114 ? 9.421 -6.089 -18.766 1.00 92.69 114 ILE A N 1
ATOM 875 C CA . ILE A 1 114 ? 9.950 -5.134 -19.737 1.00 92.69 114 ILE A CA 1
ATOM 876 C C . ILE A 1 114 ? 11.151 -4.455 -19.093 1.00 92.69 114 ILE A C 1
ATOM 878 O O . ILE A 1 114 ? 11.023 -3.814 -18.049 1.00 92.69 114 ILE A O 1
ATOM 882 N N . GLU A 1 115 ? 12.310 -4.592 -19.719 1.00 92.75 115 GLU A N 1
ATOM 883 C CA . GLU A 1 115 ? 13.536 -3.916 -19.313 1.00 92.75 115 GLU A CA 1
ATOM 884 C C . GLU A 1 115 ? 13.833 -2.819 -20.327 1.00 92.75 115 GLU A C 1
ATOM 886 O O . GLU A 1 115 ? 13.869 -3.066 -21.533 1.00 92.75 115 GLU A O 1
ATOM 891 N N . CYS A 1 116 ? 13.999 -1.594 -19.840 1.00 90.44 116 CYS A N 1
ATOM 892 C CA . CYS A 1 116 ? 14.316 -0.446 -20.673 1.00 90.44 116 CYS A CA 1
ATOM 893 C C . CYS A 1 116 ? 15.703 0.058 -20.296 1.00 90.44 116 CYS A C 1
ATOM 895 O O . CYS A 1 116 ? 15.935 0.418 -19.140 1.00 90.44 116 CYS A O 1
ATOM 897 N N . VAL A 1 117 ? 16.591 0.110 -21.284 1.00 88.31 117 VAL A N 1
ATOM 898 C CA . VAL A 1 117 ? 17.936 0.667 -21.157 1.00 88.31 117 VAL A CA 1
ATOM 899 C C . VAL A 1 117 ? 17.966 2.045 -21.806 1.00 88.31 117 VAL A C 1
ATOM 901 O O . VAL A 1 117 ? 17.530 2.200 -22.945 1.00 88.31 117 VAL A O 1
ATOM 904 N N . ASP A 1 118 ? 18.490 3.030 -21.087 1.00 86.88 118 ASP A N 1
ATOM 905 C CA . ASP A 1 118 ? 18.775 4.373 -21.590 1.00 86.88 118 ASP A CA 1
ATOM 906 C C . ASP A 1 118 ? 20.268 4.686 -21.432 1.00 86.88 118 ASP A C 1
ATOM 908 O O . ASP A 1 118 ? 20.832 4.469 -20.355 1.00 86.88 118 ASP A O 1
ATOM 912 N N . ILE A 1 119 ? 20.901 5.189 -22.496 1.00 82.50 119 ILE A N 1
ATOM 913 C CA . ILE A 1 119 ? 22.318 5.574 -22.509 1.00 82.50 119 ILE A CA 1
ATOM 914 C C . ILE A 1 119 ? 22.415 7.097 -22.513 1.00 82.50 119 ILE A C 1
ATOM 916 O O . ILE A 1 119 ? 22.029 7.764 -23.474 1.00 82.50 119 ILE A O 1
ATOM 920 N N . SER A 1 120 ? 22.977 7.649 -21.443 1.00 80.31 120 SER A N 1
ATOM 921 C CA . SER A 1 120 ? 23.149 9.086 -21.261 1.00 80.31 120 SER A CA 1
ATOM 922 C C . SER A 1 120 ? 24.618 9.489 -21.398 1.00 80.31 120 SER A C 1
ATOM 924 O O . SER A 1 120 ? 25.500 8.945 -20.731 1.00 80.31 120 SER A O 1
ATOM 926 N N . HIS A 1 121 ? 24.866 10.501 -22.234 1.00 73.31 121 HIS A N 1
ATOM 927 C CA . HIS A 1 121 ? 26.184 11.100 -22.441 1.00 73.31 121 HIS A CA 1
ATOM 928 C C . HIS A 1 121 ? 26.299 12.401 -21.650 1.00 73.31 121 HIS A C 1
ATOM 930 O O . HIS A 1 121 ? 25.671 13.407 -21.993 1.00 73.31 121 HIS A O 1
ATOM 936 N N . VAL A 1 122 ? 27.130 12.415 -20.611 1.00 65.81 122 VAL A N 1
ATOM 937 C CA . VAL A 1 122 ? 27.534 13.671 -19.972 1.00 65.81 122 VAL A CA 1
ATOM 938 C C . VAL A 1 122 ? 28.669 14.257 -20.813 1.00 65.81 122 VAL A C 1
ATOM 940 O O . VAL A 1 122 ? 29.591 13.540 -21.195 1.00 65.81 122 VAL A O 1
ATOM 943 N N . GLN A 1 123 ? 28.598 15.546 -21.169 1.00 54.03 123 GLN A N 1
ATOM 944 C CA . GLN A 1 123 ? 29.659 16.221 -21.932 1.00 54.03 123 GLN A CA 1
ATOM 945 C C . GLN A 1 123 ? 30.971 16.222 -21.128 1.00 54.03 123 GLN A C 1
ATOM 947 O O . GLN A 1 123 ? 31.239 17.140 -20.357 1.00 54.03 123 GLN A O 1
ATOM 952 N N . GLY A 1 124 ? 31.769 15.170 -21.309 1.00 56.25 124 GLY A N 1
ATOM 953 C CA . GLY A 1 124 ? 32.998 14.914 -20.568 1.00 56.25 124 GLY A CA 1
ATOM 954 C C . GLY A 1 124 ? 33.095 13.450 -20.150 1.00 56.25 124 GLY A C 1
ATOM 955 O O . GLY A 1 124 ? 32.728 13.124 -19.035 1.00 56.25 124 GLY A O 1
ATOM 956 N N . THR A 1 125 ? 33.609 12.603 -21.049 1.00 57.84 125 THR A N 1
ATOM 957 C CA . THR A 1 125 ? 34.208 11.261 -20.820 1.00 57.84 125 THR A CA 1
ATOM 958 C C . THR A 1 125 ? 33.433 10.162 -20.080 1.00 57.84 125 THR A C 1
ATOM 960 O O . THR A 1 125 ? 33.815 9.007 -20.237 1.00 57.84 125 THR A O 1
ATOM 963 N N . ASP A 1 126 ? 32.351 10.460 -19.367 1.00 63.03 126 ASP A N 1
ATOM 964 C CA . ASP A 1 126 ? 31.588 9.485 -18.591 1.00 63.03 126 ASP A CA 1
ATOM 965 C C . ASP A 1 126 ? 30.256 9.178 -19.291 1.00 63.03 126 ASP A C 1
ATOM 967 O O . ASP A 1 126 ? 29.342 10.010 -19.346 1.00 63.03 126 ASP A O 1
ATOM 971 N N . VAL A 1 127 ? 30.155 7.965 -19.840 1.00 71.69 127 VAL A N 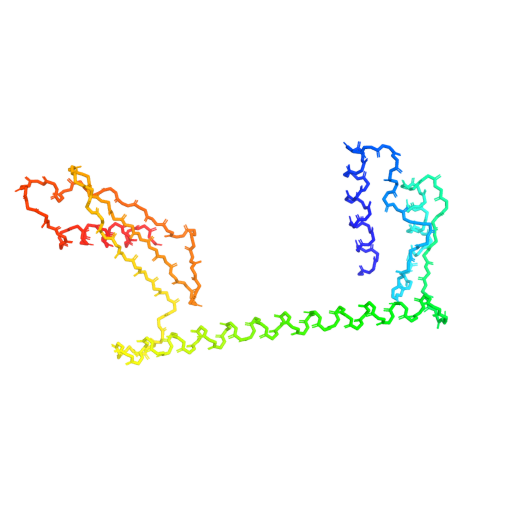1
ATOM 972 C CA . VAL A 1 127 ? 28.911 7.414 -20.389 1.00 71.69 127 VAL A CA 1
ATOM 973 C C . VAL A 1 127 ? 28.245 6.566 -19.309 1.00 71.69 127 VAL A C 1
ATOM 975 O O . VAL A 1 127 ? 28.877 5.698 -18.700 1.00 71.69 127 VAL A O 1
ATOM 978 N N . VAL A 1 128 ? 26.963 6.826 -19.049 1.00 77.81 128 VAL A N 1
ATOM 979 C CA . VAL A 1 128 ? 26.188 6.112 -18.027 1.00 77.81 128 VAL A CA 1
ATOM 980 C C . VAL A 1 128 ? 24.988 5.442 -18.678 1.00 77.81 128 VAL A C 1
ATOM 982 O O . VAL A 1 128 ? 24.167 6.104 -19.312 1.00 77.81 128 VAL A O 1
ATOM 985 N N . GLY A 1 129 ? 24.872 4.131 -18.487 1.00 84.69 129 GLY A N 1
ATOM 986 C CA . GLY A 1 129 ? 23.671 3.369 -18.806 1.00 84.69 129 GLY A CA 1
ATOM 987 C C . GLY A 1 129 ? 22.749 3.282 -17.593 1.00 84.69 129 GLY A C 1
ATOM 988 O O . GLY A 1 129 ? 23.203 3.004 -16.481 1.00 84.69 129 GLY A O 1
ATOM 989 N N . SER A 1 130 ? 21.452 3.493 -17.784 1.00 87.56 130 SER A N 1
ATOM 990 C CA . SER A 1 130 ? 20.433 3.245 -16.763 1.00 87.56 130 SER A CA 1
ATOM 991 C C . SER A 1 130 ? 19.454 2.182 -17.247 1.00 87.56 130 SER A C 1
ATOM 993 O O . SER A 1 130 ? 18.993 2.226 -18.383 1.00 87.56 130 SER A O 1
ATOM 995 N N . LEU A 1 131 ? 19.160 1.209 -16.386 1.00 91.06 131 LEU A N 1
ATOM 996 C CA . LEU A 1 131 ? 18.195 0.147 -16.641 1.00 91.06 131 LEU A CA 1
ATOM 997 C C . LEU A 1 131 ? 17.035 0.289 -15.663 1.00 91.06 131 LEU A C 1
ATOM 999 O O . LEU A 1 131 ? 17.213 0.251 -14.439 1.00 91.06 131 LEU A O 1
ATOM 1003 N N . VAL A 1 132 ? 15.840 0.444 -16.220 1.00 92.69 132 VAL A N 1
ATOM 1004 C CA . VAL A 1 132 ? 14.582 0.443 -15.477 1.00 92.69 132 VAL A CA 1
ATOM 1005 C C . VAL A 1 132 ? 13.775 -0.785 -15.856 1.00 92.69 132 VAL A C 1
ATOM 1007 O O . VAL A 1 132 ? 13.734 -1.198 -17.012 1.00 92.69 132 VAL A O 1
ATOM 1010 N N . VAL A 1 133 ? 13.120 -1.367 -14.860 1.00 91.38 133 VAL A N 1
ATOM 1011 C CA . VAL A 1 133 ? 12.384 -2.620 -15.016 1.00 91.38 133 VAL A CA 1
ATOM 1012 C C . VAL A 1 133 ? 10.917 -2.390 -14.711 1.00 91.38 133 VAL A C 1
ATOM 1014 O O . VAL A 1 133 ? 10.571 -1.818 -13.673 1.00 91.38 133 VAL A O 1
ATOM 1017 N N . PHE A 1 134 ? 10.053 -2.881 -15.587 1.00 90.81 134 PHE A N 1
ATOM 1018 C CA . PHE A 1 134 ? 8.626 -3.017 -15.349 1.00 90.81 134 PHE A CA 1
ATOM 1019 C C . PHE A 1 134 ? 8.252 -4.496 -15.299 1.00 90.81 134 PHE A C 1
ATOM 1021 O O . PHE A 1 134 ? 8.683 -5.280 -16.138 1.00 90.81 134 PHE A O 1
ATOM 1028 N N . GLU A 1 135 ? 7.425 -4.866 -14.328 1.00 89.94 135 GLU A N 1
ATOM 1029 C CA . GLU A 1 135 ? 6.883 -6.214 -14.163 1.00 89.94 135 GLU A CA 1
ATOM 1030 C C . GLU A 1 135 ? 5.371 -6.123 -13.948 1.00 89.94 135 GLU A C 1
ATOM 1032 O O . GLU A 1 135 ? 4.899 -5.306 -13.152 1.00 89.94 135 GLU A O 1
ATOM 1037 N N . ASP A 1 136 ? 4.598 -6.885 -14.719 1.00 88.25 136 ASP A N 1
ATOM 1038 C CA . ASP A 1 136 ? 3.133 -6.818 -14.782 1.00 88.25 136 ASP A CA 1
ATOM 1039 C C . ASP A 1 136 ? 2.601 -5.378 -14.950 1.00 88.25 136 ASP A C 1
ATOM 1041 O O . ASP A 1 136 ? 1.612 -4.954 -14.333 1.00 88.25 136 ASP A O 1
ATOM 1045 N N . GLY A 1 137 ? 3.311 -4.579 -15.754 1.00 84.50 137 GLY A N 1
ATOM 1046 C CA . GLY A 1 137 ? 2.999 -3.171 -16.004 1.00 84.50 137 GLY A CA 1
ATOM 1047 C C . GLY A 1 137 ? 3.233 -2.235 -14.809 1.00 84.50 137 GLY A C 1
ATOM 1048 O O . GLY A 1 137 ? 2.720 -1.116 -14.814 1.00 84.50 137 GLY A O 1
ATOM 1049 N N . LEU A 1 138 ? 3.967 -2.663 -13.774 1.00 86.81 138 LEU A N 1
ATOM 1050 C CA . LEU A 1 138 ? 4.366 -1.834 -12.632 1.00 86.81 138 LEU A CA 1
ATOM 1051 C C . LEU A 1 138 ? 5.888 -1.662 -12.564 1.00 86.81 138 LEU A C 1
ATOM 1053 O O . LEU A 1 138 ? 6.622 -2.609 -12.824 1.00 86.81 138 LEU A O 1
ATOM 1057 N N . PRO A 1 139 ? 6.388 -0.484 -12.156 1.00 89.38 139 PRO A N 1
ATOM 1058 C CA . PRO A 1 139 ? 7.821 -0.264 -12.002 1.00 89.38 139 PRO A CA 1
ATOM 1059 C C . PRO A 1 139 ? 8.392 -1.102 -10.849 1.00 89.38 139 PRO A C 1
ATOM 1061 O O . PRO A 1 139 ? 7.981 -0.955 -9.693 1.00 89.38 139 PRO A O 1
ATOM 1064 N N . ARG A 1 140 ? 9.398 -1.927 -11.144 1.00 90.25 140 ARG A N 1
ATOM 1065 C CA . ARG A 1 140 ? 10.124 -2.762 -10.182 1.00 90.25 140 ARG A CA 1
ATOM 1066 C C . ARG A 1 140 ? 11.450 -2.106 -9.787 1.00 90.25 140 ARG A C 1
ATOM 1068 O O . ARG A 1 140 ? 12.528 -2.489 -10.226 1.00 90.25 140 ARG A O 1
ATOM 1075 N N . LYS A 1 141 ? 11.360 -1.101 -8.908 1.00 87.94 141 LYS A N 1
ATOM 1076 C CA . LYS A 1 141 ? 12.505 -0.266 -8.482 1.00 87.94 141 LYS A CA 1
ATOM 1077 C C . LYS A 1 141 ? 13.682 -1.041 -7.879 1.00 87.94 141 LYS A C 1
ATOM 1079 O O . LYS A 1 141 ? 14.812 -0.582 -7.981 1.00 87.94 141 LYS A O 1
ATOM 1084 N N . SER A 1 142 ? 13.432 -2.191 -7.247 1.00 89.94 142 SER A N 1
ATOM 1085 C CA . SER A 1 142 ? 14.483 -3.053 -6.678 1.00 89.94 142 SER A CA 1
ATOM 1086 C C . SER A 1 142 ? 15.469 -3.566 -7.728 1.00 89.94 142 SER A C 1
ATOM 1088 O O . SER A 1 142 ? 16.626 -3.854 -7.417 1.00 89.94 142 SER A O 1
ATOM 1090 N N . ASP A 1 143 ? 15.011 -3.670 -8.971 1.00 88.69 143 ASP A N 1
ATOM 1091 C CA . ASP A 1 143 ? 15.757 -4.256 -10.078 1.00 88.69 143 ASP A CA 1
ATOM 1092 C C . ASP A 1 143 ? 16.379 -3.166 -10.962 1.00 88.69 143 ASP A C 1
ATOM 1094 O O . ASP A 1 143 ? 16.992 -3.470 -11.975 1.00 88.69 143 ASP A O 1
ATOM 1098 N N . TYR A 1 144 ? 16.263 -1.890 -10.577 1.00 90.94 144 TYR A N 1
ATOM 1099 C CA . TYR A 1 144 ? 16.897 -0.802 -11.315 1.00 90.94 144 TYR A CA 1
ATOM 1100 C C . TYR A 1 144 ? 18.412 -0.901 -11.166 1.00 90.94 144 TYR A C 1
ATOM 1102 O O . TYR A 1 144 ? 18.928 -1.188 -10.076 1.00 90.94 144 TYR A O 1
ATOM 1110 N N . ARG A 1 145 ? 19.134 -0.649 -12.253 1.00 88.31 145 ARG A N 1
ATOM 1111 C CA . ARG A 1 145 ? 20.598 -0.701 -12.285 1.00 88.31 145 ARG A CA 1
ATOM 1112 C C . ARG A 1 145 ? 21.148 0.518 -13.010 1.00 88.31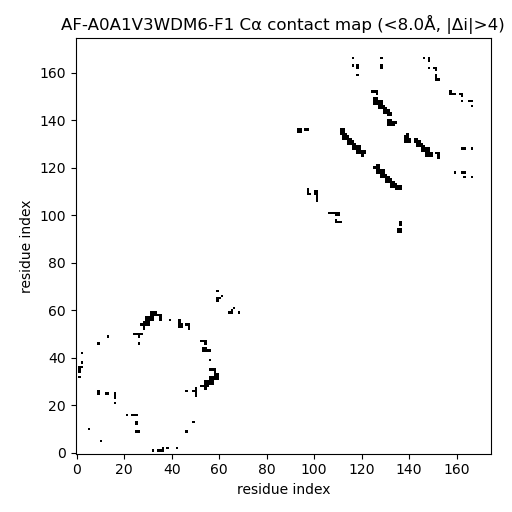 145 ARG A C 1
ATOM 1114 O O . ARG A 1 145 ? 20.504 1.068 -13.897 1.00 88.31 145 ARG A O 1
ATOM 1121 N N . HIS A 1 146 ? 22.333 0.939 -12.594 1.00 87.00 146 HIS A N 1
ATOM 1122 C CA . HIS A 1 146 ? 23.123 1.941 -13.296 1.00 87.00 146 HIS A CA 1
ATOM 1123 C C . HIS A 1 146 ? 24.474 1.315 -13.612 1.00 87.00 146 HIS A C 1
ATOM 1125 O O . HIS A 1 146 ? 25.080 0.693 -12.736 1.00 87.00 146 HIS A O 1
ATOM 1131 N N . PHE A 1 147 ? 24.925 1.490 -14.844 1.00 81.69 147 PHE A N 1
ATOM 1132 C CA . PHE A 1 147 ? 26.160 0.935 -15.370 1.00 81.69 147 PHE A CA 1
ATOM 1133 C C . PHE A 1 147 ? 27.065 2.093 -15.783 1.00 81.69 147 PHE A C 1
ATOM 1135 O O . PHE A 1 147 ? 26.642 2.996 -16.506 1.00 81.69 147 PHE A O 1
ATOM 1142 N N . GLY A 1 148 ? 28.298 2.098 -15.280 1.00 77.06 148 GLY A N 1
ATOM 1143 C CA . GLY A 1 148 ? 29.328 3.018 -15.755 1.00 77.06 148 GLY A CA 1
ATOM 1144 C C . GLY A 1 148 ? 30.053 2.370 -16.923 1.00 77.06 148 GLY A C 1
ATOM 1145 O O . GLY A 1 148 ? 30.724 1.363 -16.709 1.00 77.06 148 GLY A O 1
ATOM 1146 N N . ILE A 1 149 ? 29.911 2.937 -18.117 1.00 69.06 149 ILE A N 1
ATOM 1147 C CA . ILE A 1 149 ? 30.407 2.352 -19.367 1.00 69.06 149 ILE A CA 1
ATOM 1148 C C . ILE A 1 149 ? 31.841 2.828 -19.574 1.00 69.06 149 ILE A C 1
ATOM 1150 O O . ILE A 1 149 ? 32.095 4.031 -19.685 1.00 69.06 149 ILE A O 1
ATOM 1154 N N . ARG A 1 150 ? 32.795 1.892 -19.561 1.00 65.00 150 ARG A N 1
ATOM 1155 C CA . ARG A 1 150 ? 34.235 2.221 -19.567 1.00 65.00 150 ARG A CA 1
ATOM 1156 C C . ARG A 1 150 ? 34.862 2.118 -20.952 1.00 65.00 150 ARG A C 1
ATOM 1158 O O . ARG A 1 150 ? 35.835 2.824 -21.218 1.00 65.00 150 ARG A O 1
ATOM 1165 N N . GLU A 1 151 ? 34.333 1.266 -21.830 1.00 55.00 151 GLU A N 1
ATOM 1166 C CA . GLU A 1 151 ? 34.993 0.927 -23.099 1.00 55.00 151 GLU A CA 1
ATOM 1167 C C . GLU A 1 151 ? 34.590 1.835 -24.275 1.00 55.00 151 GLU A C 1
ATOM 1169 O O . GLU A 1 151 ? 35.393 2.056 -25.185 1.00 55.00 151 GLU A O 1
ATOM 1174 N N . ALA A 1 152 ? 33.421 2.482 -24.223 1.00 52.03 152 ALA A N 1
ATOM 1175 C CA . ALA A 1 152 ? 32.959 3.401 -25.273 1.00 52.03 152 ALA A CA 1
ATOM 1176 C C . ALA A 1 152 ? 33.744 4.734 -25.350 1.00 52.03 152 ALA A C 1
ATOM 1178 O O . ALA A 1 152 ? 33.624 5.484 -26.320 1.00 52.03 152 ALA A O 1
ATOM 1179 N N . ALA A 1 153 ? 34.597 5.035 -24.363 1.00 47.62 153 ALA A N 1
ATOM 1180 C CA . ALA A 1 153 ? 35.404 6.260 -24.317 1.00 47.62 153 ALA A CA 1
ATOM 1181 C C . ALA A 1 153 ? 36.693 6.204 -25.173 1.00 47.62 153 ALA A C 1
ATOM 1183 O O . ALA A 1 153 ? 37.451 7.176 -25.223 1.00 47.62 153 ALA A O 1
ATOM 1184 N N . GLY A 1 154 ? 36.968 5.086 -25.856 1.00 47.41 154 GLY A N 1
ATOM 1185 C CA . GLY A 1 154 ? 38.287 4.787 -26.420 1.00 47.41 154 GLY A CA 1
ATOM 1186 C C . GLY A 1 154 ? 38.766 5.611 -27.626 1.00 47.41 154 GLY A C 1
ATOM 1187 O O . GLY A 1 154 ? 39.971 5.626 -27.865 1.00 47.41 154 GLY A O 1
ATOM 1188 N N . GLN A 1 155 ? 37.908 6.276 -28.417 1.00 46.66 155 GLN A N 1
ATOM 1189 C CA . GLN A 1 155 ? 38.358 6.914 -29.681 1.00 46.66 155 GLN A CA 1
ATOM 1190 C C . GLN A 1 155 ? 37.626 8.210 -30.089 1.00 46.66 155 GLN A C 1
ATOM 1192 O O . GLN A 1 155 ? 37.637 8.586 -31.261 1.00 46.66 155 GLN A O 1
ATOM 1197 N N . GLY A 1 156 ? 36.987 8.927 -29.158 1.00 49.78 156 GLY A N 1
ATOM 1198 C CA . GLY A 1 156 ? 36.373 10.236 -29.457 1.00 49.78 156 GLY A CA 1
ATOM 1199 C C . GLY A 1 156 ? 35.175 10.195 -30.423 1.00 49.78 156 GLY A C 1
ATOM 1200 O O . GLY A 1 156 ? 34.731 11.239 -30.901 1.00 49.78 156 GLY A O 1
ATOM 1201 N N . ARG A 1 157 ? 34.634 9.004 -30.696 1.00 51.06 157 ARG A N 1
ATOM 1202 C CA . ARG A 1 157 ? 33.335 8.780 -31.335 1.00 51.06 157 ARG A CA 1
ATOM 1203 C C . ARG A 1 157 ? 32.439 8.077 -30.323 1.00 51.06 157 ARG A C 1
ATOM 1205 O O . ARG A 1 157 ? 32.805 7.010 -29.852 1.00 51.06 157 ARG A O 1
ATOM 1212 N N . SER A 1 158 ? 31.307 8.702 -30.005 1.00 56.09 158 SER A N 1
ATOM 1213 C CA . SER A 1 158 ? 30.202 8.084 -29.267 1.00 56.09 158 SER A CA 1
ATOM 1214 C C . SER A 1 158 ? 29.799 6.807 -29.998 1.00 56.09 158 SER A C 1
ATOM 1216 O O . SER A 1 158 ? 29.322 6.892 -31.132 1.00 56.09 158 SER A O 1
ATOM 1218 N N . ASP A 1 159 ? 30.073 5.644 -29.414 1.00 66.00 159 ASP A N 1
ATOM 1219 C CA . ASP A 1 159 ? 29.580 4.368 -29.925 1.00 66.00 159 ASP A CA 1
ATOM 1220 C C . ASP A 1 159 ? 28.448 3.883 -29.018 1.00 66.00 159 ASP A C 1
ATOM 1222 O O . ASP A 1 159 ? 28.625 3.098 -28.081 1.00 66.00 159 ASP A O 1
ATOM 1226 N N . ASP A 1 160 ? 27.264 4.424 -29.286 1.00 65.69 160 ASP A N 1
ATOM 1227 C CA . ASP A 1 160 ? 26.040 4.111 -28.553 1.00 65.69 160 ASP A CA 1
ATOM 1228 C C . ASP A 1 160 ? 25.665 2.627 -28.725 1.00 65.69 160 ASP A C 1
ATOM 1230 O O . ASP A 1 160 ? 25.069 2.030 -27.832 1.00 65.69 160 ASP A O 1
ATOM 1234 N N . VAL A 1 161 ? 26.056 2.001 -29.843 1.00 72.56 161 VAL A N 1
ATOM 1235 C CA . VAL A 1 161 ? 25.787 0.581 -30.116 1.00 72.56 161 VAL A CA 1
ATOM 1236 C C . VAL A 1 161 ? 26.663 -0.303 -29.234 1.00 72.56 161 VAL A C 1
ATOM 1238 O O . VAL A 1 161 ? 26.151 -1.236 -28.615 1.00 72.56 161 VAL A O 1
ATOM 1241 N N . ALA A 1 162 ? 27.957 0.012 -29.128 1.00 68.62 162 ALA A N 1
ATOM 1242 C CA . ALA A 1 162 ? 28.860 -0.680 -28.208 1.00 68.62 162 ALA A CA 1
ATOM 1243 C C . ALA A 1 162 ? 28.421 -0.505 -26.744 1.00 68.62 162 ALA A C 1
ATOM 1245 O O . ALA A 1 162 ? 28.405 -1.468 -25.982 1.00 68.62 162 ALA A O 1
ATOM 1246 N N . SER A 1 163 ? 27.973 0.700 -26.383 1.00 69.00 163 SER A N 1
ATOM 1247 C CA . SER A 1 163 ? 27.454 1.010 -25.044 1.00 69.00 163 SER A CA 1
ATOM 1248 C C . SER A 1 163 ? 26.211 0.184 -24.689 1.00 69.00 163 SER A C 1
ATOM 1250 O O . SER A 1 163 ? 26.101 -0.333 -23.580 1.00 69.00 163 SER A O 1
ATOM 1252 N N . ILE A 1 164 ? 25.272 0.021 -25.629 1.00 74.88 164 ILE A N 1
ATOM 1253 C CA . ILE A 1 164 ? 24.076 -0.815 -25.428 1.00 74.88 164 ILE A CA 1
ATOM 1254 C C . ILE A 1 164 ? 24.454 -2.292 -25.284 1.00 74.88 164 ILE A C 1
ATOM 1256 O O . ILE A 1 164 ? 23.869 -2.983 -24.449 1.00 74.88 164 ILE A O 1
ATOM 1260 N N . ALA A 1 165 ? 25.415 -2.779 -26.074 1.00 75.44 165 ALA A N 1
ATOM 1261 C CA . ALA A 1 165 ? 25.885 -4.158 -25.978 1.00 75.44 165 ALA A CA 1
ATOM 1262 C C . ALA A 1 165 ? 26.484 -4.452 -24.591 1.00 75.44 165 ALA A C 1
ATOM 1264 O O . ALA A 1 165 ? 26.049 -5.405 -23.950 1.00 75.44 165 ALA A O 1
ATOM 1265 N N . GLU A 1 166 ? 27.371 -3.583 -24.088 1.00 74.06 166 GLU A N 1
ATOM 1266 C CA . GLU A 1 166 ? 27.974 -3.702 -22.747 1.00 74.06 166 GLU A CA 1
ATOM 1267 C C . GLU A 1 166 ? 26.897 -3.747 -21.651 1.00 74.0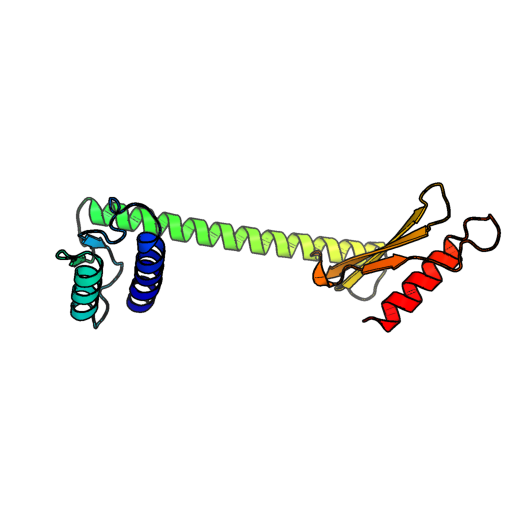6 166 GLU A C 1
ATOM 1269 O O . GLU A 1 166 ? 26.884 -4.653 -20.820 1.00 74.06 166 GLU A O 1
ATOM 1274 N N . VAL A 1 167 ? 25.922 -2.830 -21.690 1.00 76.12 167 VAL A N 1
ATOM 1275 C CA . VAL A 1 167 ? 24.845 -2.791 -20.686 1.00 76.12 167 VAL A CA 1
ATOM 1276 C C . VAL A 1 167 ? 23.937 -4.020 -20.758 1.00 76.12 167 VAL A C 1
ATOM 1278 O O . VAL A 1 167 ? 23.481 -4.503 -19.722 1.00 76.12 167 VAL A O 1
ATOM 1281 N N . THR A 1 168 ? 23.654 -4.528 -21.957 1.00 73.94 168 THR A N 1
ATOM 1282 C CA . THR A 1 168 ? 22.775 -5.695 -22.126 1.00 73.94 168 THR A CA 1
ATOM 1283 C C . THR A 1 168 ? 23.464 -6.974 -21.646 1.00 73.94 168 THR A C 1
ATOM 1285 O O . THR A 1 168 ? 22.840 -7.773 -20.944 1.00 73.94 168 THR A O 1
ATOM 1288 N N . ASP A 1 169 ? 24.751 -7.143 -21.955 1.00 74.94 169 ASP A N 1
ATOM 1289 C CA . ASP A 1 169 ? 25.551 -8.272 -21.472 1.00 74.94 169 ASP A CA 1
ATOM 1290 C C . ASP A 1 169 ? 25.667 -8.242 -19.939 1.00 74.94 169 ASP A C 1
ATOM 1292 O O . ASP A 1 169 ? 25.355 -9.236 -19.274 1.00 74.94 169 ASP A O 1
ATOM 1296 N N . ASP A 1 170 ? 25.991 -7.087 -19.354 1.00 72.38 170 ASP A N 1
ATOM 1297 C CA . ASP A 1 170 ? 26.085 -6.921 -17.899 1.00 72.38 170 ASP A CA 1
ATOM 1298 C C . ASP A 1 170 ? 24.740 -7.153 -17.190 1.00 72.38 170 ASP A C 1
ATOM 1300 O O . ASP A 1 170 ? 24.688 -7.796 -16.135 1.00 72.38 170 ASP A O 1
ATOM 1304 N N . ALA A 1 171 ? 23.633 -6.670 -17.762 1.00 70.38 171 ALA A N 1
ATOM 1305 C CA . ALA A 1 171 ? 22.293 -6.881 -17.217 1.00 70.38 171 ALA A CA 1
ATOM 1306 C C . ALA A 1 171 ? 21.879 -8.361 -17.252 1.00 70.38 171 ALA A C 1
ATOM 1308 O O . ALA A 1 171 ? 21.285 -8.861 -16.290 1.00 70.38 171 ALA A O 1
ATOM 1309 N N . SER A 1 172 ? 22.236 -9.075 -18.323 1.00 68.56 172 SER A N 1
ATOM 1310 C CA . SER A 1 172 ? 21.929 -10.499 -18.484 1.00 68.56 172 SER A CA 1
ATOM 1311 C C . SER A 1 172 ? 22.712 -11.399 -17.520 1.00 68.56 172 SER A C 1
ATOM 1313 O O . SER A 1 172 ? 22.174 -12.395 -17.045 1.00 68.56 172 SER A O 1
ATOM 1315 N N . CYS A 1 173 ? 23.945 -11.028 -17.160 1.00 61.34 173 CYS A N 1
ATOM 1316 C CA . CYS A 1 173 ? 24.749 -11.735 -16.155 1.00 61.34 173 CYS A CA 1
ATOM 1317 C C . CYS A 1 173 ? 24.304 -11.464 -14.705 1.00 61.34 173 CYS A C 1
ATOM 1319 O O . CYS A 1 173 ? 24.656 -12.224 -13.801 1.00 61.34 173 CYS A O 1
ATOM 1321 N N . ALA A 1 174 ? 23.575 -10.371 -14.462 1.00 54.00 174 ALA A N 1
ATOM 1322 C CA . ALA A 1 174 ? 23.176 -9.920 -13.128 1.00 54.00 174 ALA A CA 1
ATOM 1323 C C . ALA A 1 174 ? 21.749 -10.334 -12.707 1.00 54.00 174 ALA A C 1
ATOM 1325 O O . ALA A 1 174 ? 21.342 -10.010 -11.584 1.00 54.00 174 ALA A O 1
ATOM 1326 N N . THR A 1 175 ? 21.004 -11.009 -13.589 1.00 49.97 175 THR A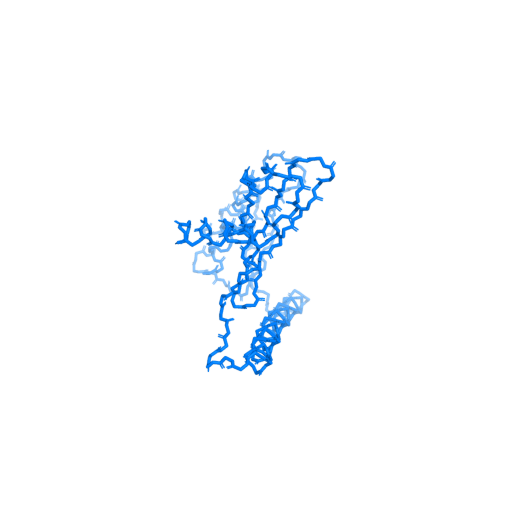 N 1
ATOM 1327 C CA . THR A 1 175 ? 19.614 -11.464 -13.388 1.00 49.97 175 THR A CA 1
ATOM 1328 C C . THR A 1 175 ? 19.563 -12.965 -13.128 1.00 49.97 175 THR A C 1
ATOM 1330 O O . THR A 1 175 ? 18.806 -13.370 -12.215 1.00 49.97 175 THR A O 1
#

Foldseek 3Di:
DQVVCLCVVLVVVLVVVVVDDPPDQPQDQEDEDCDQDPVQVVSQVVSCVSRVHGHHYDHDDDDDVPVVVVVVVVVVVVVVVVVVVVVVVVLVVLVVVQVVVCVVVVHPDRDQKDKDWDWDDDPPQWIKIWIWMDGSSHTPVVLIDMDTDNPQSPPPDRPVVVVVVVVVVVSVVVD

Secondary structure (DSSP, 8-state):
-HHHHHHHHHHHHHHHHTTS-TT--SS-SEEE-SS--TTHHHHHHHHHHHHTS--EEE---SSHHHHHHHHHHHHHHHHHHHHHHHHHHHHHHHHHHHHHHHHHHT-SS--SEEEEEEEEE-SSS-EEEEEEEEETTEE-GGG-EEEEE-STTSSSS--HHHHHHHHHHHHHHT-